Protein AF-A0A1L5KQQ1-F1 (afdb_monomer_lite)

Structure (mmCIF, N/CA/C/O backbone):
data_AF-A0A1L5KQQ1-F1
#
_entry.id   AF-A0A1L5KQQ1-F1
#
loop_
_atom_site.group_PDB
_atom_site.id
_atom_site.type_symbol
_atom_site.label_atom_id
_atom_site.label_alt_id
_atom_site.label_comp_id
_atom_site.label_asym_id
_atom_site.label_entity_id
_atom_site.label_seq_id
_atom_site.pdbx_PDB_ins_code
_atom_site.Cartn_x
_atom_site.Cartn_y
_atom_site.Cartn_z
_atom_site.occupancy
_atom_site.B_iso_or_equiv
_atom_site.auth_seq_id
_atom_site.auth_comp_id
_atom_site.auth_asym_id
_atom_site.auth_atom_id
_atom_site.pdbx_PDB_model_num
ATOM 1 N N . MET A 1 1 ? 16.100 -14.515 -16.594 1.00 79.62 1 MET A N 1
ATOM 2 C CA . MET A 1 1 ? 16.135 -13.025 -16.562 1.00 79.62 1 MET A CA 1
ATOM 3 C C . MET A 1 1 ? 15.901 -12.419 -17.946 1.00 79.62 1 MET A C 1
ATOM 5 O O . MET A 1 1 ? 16.508 -12.878 -18.909 1.00 79.62 1 MET A O 1
ATOM 9 N N . THR A 1 2 ? 15.084 -11.359 -18.049 1.00 85.06 2 THR A N 1
ATOM 10 C CA . THR A 1 2 ? 14.794 -10.660 -19.322 1.00 85.06 2 THR A CA 1
ATOM 11 C C . THR A 1 2 ? 15.386 -9.245 -19.369 1.00 85.06 2 THR A C 1
ATOM 13 O O . THR A 1 2 ? 15.639 -8.608 -18.339 1.00 85.06 2 THR A O 1
ATOM 16 N N . GLN A 1 3 ? 15.622 -8.735 -20.584 1.00 87.62 3 GLN A N 1
ATOM 17 C CA . GLN A 1 3 ? 16.051 -7.350 -20.790 1.00 87.62 3 GLN A CA 1
ATOM 18 C C . GLN A 1 3 ? 14.966 -6.380 -20.295 1.00 87.62 3 GLN A C 1
ATOM 20 O O . GLN A 1 3 ? 13.785 -6.576 -20.569 1.00 87.62 3 GLN A O 1
ATOM 25 N N . SER A 1 4 ? 15.367 -5.315 -19.591 1.00 89.12 4 SER A N 1
ATOM 26 C CA . SER A 1 4 ? 14.423 -4.297 -19.116 1.00 89.12 4 SER A CA 1
ATOM 27 C C . SER A 1 4 ? 13.761 -3.544 -20.269 1.00 89.12 4 SER A C 1
ATOM 29 O O . SER A 1 4 ? 14.440 -2.936 -21.100 1.00 89.12 4 SER A O 1
ATOM 31 N N . LEU A 1 5 ? 12.429 -3.529 -20.269 1.00 91.06 5 LEU A N 1
ATOM 32 C CA . LEU A 1 5 ? 11.595 -2.731 -21.163 1.00 91.06 5 LEU A CA 1
ATOM 33 C C . LEU A 1 5 ? 11.211 -1.375 -20.553 1.00 91.06 5 LEU A C 1
ATOM 35 O O . LEU A 1 5 ? 10.352 -0.691 -21.098 1.00 91.06 5 LEU A O 1
ATOM 39 N N . ALA A 1 6 ? 11.850 -0.942 -19.459 1.00 87.50 6 ALA A N 1
ATOM 40 C CA . ALA A 1 6 ? 11.476 0.287 -18.752 1.00 87.50 6 ALA A CA 1
ATOM 41 C C . ALA A 1 6 ? 11.477 1.546 -19.636 1.00 87.50 6 ALA A C 1
ATOM 43 O O . ALA A 1 6 ? 10.593 2.388 -19.516 1.00 87.50 6 ALA A O 1
ATOM 44 N N . LYS A 1 7 ? 12.394 1.631 -20.609 1.00 85.75 7 LYS A N 1
ATOM 45 C CA . LYS A 1 7 ? 12.431 2.716 -21.609 1.00 85.75 7 LYS A CA 1
ATOM 46 C C . LYS A 1 7 ? 11.157 2.827 -22.464 1.00 85.75 7 LYS A C 1
ATOM 48 O O . LYS A 1 7 ? 10.921 3.866 -23.074 1.00 85.75 7 LYS A O 1
ATOM 53 N N . ASN A 1 8 ? 10.364 1.758 -22.537 1.00 88.25 8 ASN A N 1
ATOM 54 C CA . ASN A 1 8 ? 9.110 1.706 -23.282 1.00 88.25 8 ASN A CA 1
ATOM 55 C C . ASN A 1 8 ? 7.897 2.069 -22.411 1.00 88.25 8 ASN A C 1
ATOM 57 O O . ASN A 1 8 ? 6.819 2.265 -22.965 1.00 88.25 8 ASN A O 1
ATOM 61 N N . ILE A 1 9 ? 8.056 2.172 -21.084 1.00 87.31 9 ILE A N 1
ATOM 62 C CA . ILE A 1 9 ? 6.968 2.512 -20.162 1.00 87.31 9 ILE A CA 1
ATOM 63 C C . ILE A 1 9 ? 6.589 3.982 -20.355 1.00 87.31 9 ILE A C 1
ATOM 65 O O . ILE A 1 9 ? 7.388 4.900 -20.132 1.00 87.31 9 ILE A O 1
ATOM 69 N N . LYS A 1 10 ? 5.338 4.209 -20.757 1.00 85.12 10 LYS A N 1
ATOM 70 C CA . LYS A 1 10 ? 4.758 5.545 -20.957 1.00 85.12 10 LYS A CA 1
ATOM 71 C C . LYS A 1 10 ? 3.605 5.797 -19.981 1.00 85.12 10 LYS A C 1
ATOM 73 O O . LYS A 1 10 ? 2.998 4.832 -19.529 1.00 85.12 10 LYS A O 1
ATOM 78 N N . PRO A 1 11 ? 3.279 7.061 -19.654 1.00 83.38 11 PRO A N 1
ATOM 79 C CA . PRO A 1 11 ? 2.064 7.368 -18.899 1.00 83.38 11 PRO A CA 1
ATOM 80 C C . PRO A 1 11 ? 0.819 6.789 -19.589 1.00 83.38 11 PRO A C 1
ATOM 82 O O . PRO A 1 11 ? 0.702 6.865 -20.812 1.00 83.38 11 PRO A O 1
ATOM 85 N N . ILE A 1 12 ? -0.115 6.244 -18.810 1.00 84.88 12 ILE A N 1
ATOM 86 C CA . ILE A 1 12 ? -1.358 5.635 -19.302 1.00 84.88 12 ILE A CA 1
ATOM 87 C C . ILE A 1 12 ? -2.517 6.584 -19.020 1.00 84.88 12 ILE A C 1
ATOM 89 O O . ILE A 1 12 ? -2.972 6.731 -17.890 1.00 84.88 12 ILE A O 1
ATOM 93 N N . HIS A 1 13 ? -2.977 7.276 -20.057 1.00 81.88 13 HIS A N 1
ATOM 94 C CA . HIS A 1 13 ? -4.033 8.283 -19.919 1.00 81.88 13 HIS A CA 1
ATOM 95 C C . HIS A 1 13 ? -5.446 7.685 -19.900 1.00 81.88 13 HIS A C 1
ATOM 97 O O . HIS A 1 13 ? -6.388 8.346 -19.467 1.00 81.88 13 HIS A O 1
ATOM 103 N N . GLU A 1 14 ? -5.597 6.441 -20.351 1.00 79.25 14 GLU A N 1
ATOM 104 C CA . GLU A 1 14 ? -6.865 5.719 -20.329 1.00 79.25 14 GLU A CA 1
ATOM 105 C C . GLU A 1 14 ? -7.265 5.347 -18.893 1.00 79.25 14 GLU A C 1
ATOM 107 O O . GLU A 1 14 ? -6.423 5.212 -18.003 1.00 79.25 14 GLU A O 1
ATOM 112 N N . HIS A 1 15 ? -8.572 5.211 -18.660 1.00 74.94 15 HIS A N 1
ATOM 113 C CA . HIS A 1 15 ? -9.153 4.738 -17.397 1.00 74.94 15 HIS A CA 1
ATOM 114 C C . HIS A 1 15 ? -8.751 5.514 -16.128 1.00 74.94 15 HIS A C 1
ATOM 116 O O . HIS A 1 15 ? -8.989 5.028 -15.030 1.00 74.94 15 HIS A O 1
ATOM 122 N N . GLY A 1 16 ? -8.167 6.713 -16.237 1.00 81.62 16 GLY A N 1
ATOM 123 C CA . GLY A 1 16 ? -7.701 7.479 -15.074 1.00 81.62 16 GLY A CA 1
ATOM 124 C C . GLY A 1 16 ? -6.518 6.837 -14.334 1.00 81.62 16 GLY A C 1
ATOM 125 O O . GLY A 1 16 ? -6.297 7.147 -13.168 1.00 81.62 16 GLY A O 1
ATOM 126 N N . ALA A 1 17 ? -5.755 5.958 -14.993 1.00 84.81 17 ALA A N 1
ATOM 127 C CA . ALA A 1 17 ? -4.702 5.151 -14.369 1.00 84.81 17 ALA A CA 1
ATOM 128 C C . ALA A 1 17 ? -3.442 5.934 -13.931 1.00 84.81 17 ALA A C 1
ATOM 130 O O . ALA A 1 17 ? -2.618 5.421 -13.180 1.00 84.81 17 ALA A O 1
ATOM 131 N N . ASN A 1 18 ? -3.292 7.192 -14.358 1.00 87.56 18 ASN A N 1
ATOM 132 C CA . ASN A 1 18 ? -2.175 8.071 -13.975 1.00 87.56 18 ASN A CA 1
ATOM 133 C C . ASN A 1 18 ? -2.426 8.879 -12.683 1.00 87.56 18 ASN A C 1
ATOM 135 O O . ASN A 1 18 ? -1.756 9.887 -12.454 1.00 87.56 18 ASN A O 1
ATOM 139 N N . VAL A 1 19 ? -3.406 8.495 -11.863 1.00 93.88 19 VAL A N 1
ATOM 140 C CA . VAL A 1 19 ? -3.745 9.200 -10.620 1.00 93.88 19 VAL A CA 1
ATOM 141 C C . VAL A 1 19 ? -3.551 8.265 -9.433 1.00 93.88 19 VAL A C 1
ATOM 143 O O . VAL A 1 19 ? -4.184 7.216 -9.355 1.00 93.88 19 VAL A O 1
ATOM 146 N N . LEU A 1 20 ? -2.696 8.677 -8.495 1.00 96.25 20 LEU A N 1
ATOM 147 C CA . LEU A 1 20 ? -2.641 8.112 -7.152 1.00 96.25 20 LEU A CA 1
ATOM 148 C C . LEU A 1 20 ? -3.573 8.925 -6.257 1.00 96.25 20 LEU A C 1
ATOM 150 O O . LEU A 1 20 ? -3.378 10.129 -6.087 1.00 96.25 20 LEU A O 1
ATOM 154 N N . TYR A 1 21 ? -4.573 8.268 -5.687 1.00 97.88 21 TYR A N 1
ATOM 155 C CA . TYR A 1 21 ? -5.383 8.827 -4.620 1.00 97.88 21 TYR A CA 1
ATOM 156 C C . TYR A 1 21 ? -4.834 8.362 -3.274 1.00 97.88 21 TYR A C 1
ATOM 158 O O . TYR A 1 21 ? -4.590 7.172 -3.081 1.00 97.88 21 TYR A O 1
ATOM 166 N N . GLN A 1 22 ? -4.684 9.293 -2.338 1.00 98.50 22 GLN A N 1
ATOM 167 C CA . GLN A 1 22 ? -4.327 8.991 -0.960 1.00 98.50 22 GLN A CA 1
ATOM 168 C C . GLN A 1 22 ? -5.354 9.618 -0.023 1.00 98.50 22 GLN A C 1
ATOM 170 O O . GLN A 1 22 ? -5.664 10.805 -0.137 1.00 98.50 22 GLN A O 1
ATOM 175 N N . HIS A 1 23 ? -5.840 8.826 0.925 1.00 98.50 23 HIS A N 1
ATOM 176 C CA . HIS A 1 23 ? -6.571 9.313 2.085 1.00 98.50 23 HIS A CA 1
ATOM 177 C C . HIS A 1 23 ? -5.612 9.462 3.266 1.00 98.50 23 HIS A C 1
ATOM 179 O O . HIS A 1 23 ? -4.824 8.556 3.534 1.00 98.50 23 HIS A O 1
ATOM 185 N N . GLY A 1 24 ? -5.687 10.590 3.972 1.00 97.56 24 GLY A N 1
ATOM 186 C CA . GLY A 1 24 ? -4.792 10.901 5.087 1.00 97.56 24 GLY A CA 1
ATOM 187 C C . GLY A 1 24 ? -3.344 11.179 4.662 1.00 97.56 24 GLY A C 1
ATOM 188 O O . GLY A 1 24 ? -3.000 11.233 3.479 1.00 97.56 24 GLY A O 1
ATOM 189 N N . THR A 1 25 ? -2.474 11.380 5.651 1.00 97.81 25 THR A N 1
ATOM 190 C CA . THR A 1 25 ? -1.026 11.516 5.446 1.00 97.81 25 THR A CA 1
ATOM 191 C C . THR A 1 25 ? -0.264 10.727 6.499 1.00 97.81 25 THR A C 1
ATOM 193 O O . THR A 1 25 ? -0.748 10.534 7.617 1.00 97.81 25 THR A O 1
ATOM 196 N N . LEU A 1 26 ? 0.958 10.308 6.168 1.00 95.56 26 LEU A N 1
ATOM 197 C CA . LEU A 1 26 ? 1.828 9.627 7.129 1.00 95.56 26 LEU A CA 1
ATOM 198 C C . LEU A 1 26 ? 2.077 10.495 8.378 1.00 95.56 26 LEU A C 1
ATOM 200 O O . LEU A 1 26 ? 2.076 9.992 9.496 1.00 95.56 26 LEU A O 1
ATOM 204 N N . ALA A 1 27 ? 2.236 11.807 8.199 1.00 96.75 27 ALA A N 1
ATOM 205 C CA . ALA A 1 27 ? 2.490 12.764 9.270 1.00 96.75 27 ALA A CA 1
ATOM 206 C C . ALA A 1 27 ? 1.334 12.876 10.274 1.00 96.75 27 ALA A C 1
ATOM 208 O O . ALA A 1 27 ? 1.587 13.241 11.418 1.00 96.75 27 ALA A O 1
ATOM 209 N N . LEU A 1 28 ? 0.094 12.553 9.882 1.00 96.75 28 LEU A N 1
ATOM 210 C CA . LEU A 1 28 ? -1.041 12.478 10.809 1.00 96.75 28 LEU A CA 1
ATOM 211 C C . LEU A 1 28 ? -1.026 11.172 11.616 1.00 96.75 28 LEU A C 1
ATOM 213 O O . LEU A 1 28 ? -1.345 11.187 12.803 1.00 96.75 28 LEU A O 1
ATOM 217 N N . LEU A 1 29 ? -0.584 10.058 11.022 1.00 95.62 29 LEU A N 1
ATOM 218 C CA . LEU A 1 29 ? -0.464 8.788 11.747 1.00 95.62 29 LEU A CA 1
ATOM 219 C C . LEU A 1 29 ? 0.609 8.836 12.840 1.00 95.62 29 LEU A C 1
ATOM 221 O O . LEU A 1 29 ? 0.419 8.256 13.906 1.00 95.62 29 LEU A O 1
ATOM 225 N N . VAL A 1 30 ? 1.730 9.524 12.588 1.00 94.06 30 VAL A N 1
ATOM 226 C CA . VAL A 1 30 ? 2.869 9.610 13.522 1.00 94.06 30 VAL A CA 1
ATOM 227 C C . VAL A 1 30 ? 2.445 10.006 14.948 1.00 94.06 30 VAL A C 1
ATOM 229 O O . VAL A 1 30 ? 2.772 9.258 15.871 1.00 94.06 30 VAL A O 1
ATOM 232 N N . PRO A 1 31 ? 1.703 11.110 15.168 1.00 95.56 31 PRO A N 1
ATOM 233 C CA . PRO A 1 31 ? 1.232 11.509 16.495 1.00 95.56 31 PRO A CA 1
ATOM 234 C C . PRO A 1 31 ? 0.011 10.724 17.009 1.00 95.56 31 PRO A C 1
ATOM 236 O O . PRO A 1 31 ? -0.488 11.059 18.078 1.00 95.56 31 PRO A O 1
ATOM 239 N N . GLY A 1 32 ? -0.480 9.706 16.293 1.00 95.62 32 GLY A N 1
ATOM 240 C CA . GLY A 1 32 ? -1.575 8.851 16.762 1.00 95.62 32 GLY A CA 1
ATOM 241 C C . GLY A 1 32 ? -2.976 9.240 16.276 1.00 95.62 32 GLY A C 1
ATOM 242 O O . GLY A 1 32 ? -3.959 8.844 16.901 1.00 95.62 32 GLY A O 1
ATOM 243 N N . LEU A 1 33 ? -3.125 9.972 15.159 1.00 97.50 33 LEU A N 1
ATOM 244 C CA . LEU A 1 33 ? -4.447 10.154 14.533 1.00 97.50 33 LEU A CA 1
ATOM 245 C C . LEU A 1 33 ? -4.820 8.879 13.762 1.00 97.50 33 LEU A C 1
ATOM 247 O O . LEU A 1 33 ? -4.731 8.822 12.538 1.00 97.50 33 LEU A O 1
ATOM 251 N N . LEU A 1 34 ? -5.186 7.836 14.510 1.00 97.38 34 LEU A N 1
ATOM 252 C CA . LEU A 1 34 ? -5.456 6.493 13.988 1.00 97.38 34 LEU A CA 1
ATOM 253 C C . LEU A 1 34 ? -6.952 6.219 13.771 1.00 97.38 34 LEU A C 1
ATOM 255 O O . LEU A 1 34 ? -7.309 5.119 13.354 1.00 97.38 34 LEU A O 1
ATOM 259 N N . GLU A 1 35 ? -7.826 7.184 14.063 1.00 98.12 35 GLU A N 1
ATOM 260 C CA . GLU A 1 35 ? -9.272 7.053 13.863 1.00 98.12 35 GLU A CA 1
ATOM 261 C C . GLU A 1 35 ? -9.624 6.940 12.375 1.00 98.12 35 GLU A C 1
ATOM 263 O O . GLU A 1 35 ? -9.076 7.653 11.527 1.00 98.12 35 GLU A O 1
ATOM 268 N N . GLY A 1 36 ? -10.549 6.039 12.048 1.00 98.19 36 GLY A N 1
ATOM 269 C CA . GLY A 1 36 ? -11.013 5.846 10.691 1.00 98.19 36 GLY A CA 1
ATOM 270 C C . GLY A 1 36 ? -11.814 7.051 10.209 1.00 98.19 36 GLY A C 1
ATOM 271 O O . GLY A 1 36 ? -12.833 7.408 10.788 1.00 98.19 36 GLY A O 1
ATOM 272 N N . THR A 1 37 ? -11.360 7.683 9.129 1.00 98.44 37 THR A N 1
ATOM 273 C CA . THR A 1 37 ? -11.969 8.919 8.590 1.00 98.44 37 THR A CA 1
ATOM 274 C C . THR A 1 37 ? -12.467 8.764 7.153 1.00 98.44 37 THR A C 1
ATOM 276 O O . THR A 1 37 ? -13.009 9.701 6.572 1.00 98.44 37 THR A O 1
ATOM 279 N N . THR A 1 38 ? -12.308 7.570 6.585 1.00 98.56 38 THR A N 1
ATOM 280 C CA . THR A 1 38 ? -12.947 7.119 5.347 1.00 98.56 38 THR A CA 1
ATOM 281 C C . THR A 1 38 ? -13.275 5.632 5.457 1.00 98.56 38 THR A C 1
ATOM 283 O O . THR A 1 38 ? -12.804 4.964 6.381 1.00 98.56 38 THR A O 1
ATOM 286 N N . THR A 1 39 ? -14.041 5.104 4.505 1.00 98.81 39 THR A N 1
ATOM 287 C CA . THR A 1 39 ? -14.341 3.671 4.393 1.00 98.81 39 THR A CA 1
ATOM 288 C C . THR A 1 39 ? -13.676 3.049 3.166 1.00 98.81 39 THR A C 1
ATOM 290 O O . THR A 1 39 ? -13.286 3.746 2.224 1.00 98.81 39 THR A O 1
ATOM 293 N N . ILE A 1 40 ? -13.566 1.720 3.147 1.00 98.56 40 ILE A N 1
ATOM 294 C CA . ILE A 1 40 ? -13.121 0.969 1.963 1.00 98.56 40 ILE A CA 1
ATOM 295 C C . ILE A 1 40 ? -14.026 1.239 0.764 1.00 98.56 40 ILE A C 1
ATOM 297 O O . ILE A 1 40 ? -13.520 1.465 -0.332 1.00 98.56 40 ILE A O 1
ATOM 301 N N . GLY A 1 41 ? -15.344 1.284 0.967 1.00 98.62 41 GLY A N 1
ATOM 302 C CA . GLY A 1 41 ? -16.298 1.585 -0.098 1.00 98.62 41 GLY A CA 1
ATOM 303 C C . GLY A 1 41 ? -16.057 2.951 -0.748 1.00 98.62 41 GLY A C 1
ATOM 304 O O . GLY A 1 41 ? -16.140 3.070 -1.971 1.00 98.62 41 GLY A O 1
ATOM 305 N N . GLU A 1 42 ? -15.699 3.976 0.034 1.00 98.69 42 GLU A N 1
ATOM 306 C CA . GLU A 1 42 ? -15.313 5.282 -0.513 1.00 98.69 42 GLU A CA 1
ATOM 307 C C . GLU A 1 42 ? -13.960 5.224 -1.231 1.00 98.69 42 GLU A C 1
ATOM 309 O O . GLU A 1 42 ? -13.839 5.712 -2.356 1.00 98.69 42 GLU A O 1
ATOM 314 N N . LEU A 1 43 ? -12.956 4.565 -0.645 1.00 98.50 43 LEU A N 1
ATOM 315 C CA . LEU A 1 43 ? -11.631 4.420 -1.255 1.00 98.50 43 LEU A CA 1
ATOM 316 C C . LEU A 1 43 ? -11.689 3.719 -2.625 1.00 98.50 43 LEU A C 1
ATOM 318 O O . LEU A 1 43 ? -11.003 4.135 -3.562 1.00 98.50 43 LEU A O 1
ATOM 322 N N . LEU A 1 44 ? -12.534 2.693 -2.772 1.00 98.31 44 LEU A N 1
ATOM 323 C CA . LEU A 1 44 ? -12.689 1.931 -4.017 1.00 98.31 44 LEU A CA 1
ATOM 324 C C . LEU A 1 44 ? -13.298 2.751 -5.170 1.00 98.31 44 LEU A C 1
ATOM 326 O O . LEU A 1 44 ? -13.145 2.398 -6.342 1.00 98.31 44 LEU A O 1
ATOM 330 N N . LYS A 1 45 ? -13.919 3.906 -4.893 1.00 97.69 45 LYS A N 1
ATOM 331 C CA . LYS A 1 45 ? -14.335 4.849 -5.950 1.00 97.69 45 LYS A CA 1
ATOM 332 C C . LYS A 1 45 ? -13.138 5.505 -6.642 1.00 97.69 45 LYS A C 1
ATOM 334 O O . LYS A 1 45 ? -13.261 5.950 -7.788 1.00 97.69 45 LYS A O 1
ATOM 339 N N . HIS A 1 46 ? -11.983 5.545 -5.981 1.00 97.44 46 HIS A N 1
ATOM 340 C CA . HIS A 1 46 ? -10.765 6.174 -6.486 1.00 97.44 46 HIS A CA 1
ATOM 341 C C . HIS A 1 46 ? -9.810 5.200 -7.187 1.00 97.44 46 HIS A C 1
ATOM 343 O O . HIS A 1 46 ? -8.965 5.638 -7.966 1.00 97.44 46 HIS A O 1
ATOM 349 N N . GLY A 1 47 ? -9.971 3.893 -6.984 1.00 97.00 47 GLY A N 1
ATOM 350 C CA . GLY A 1 47 ? -9.100 2.889 -7.580 1.00 97.00 47 GLY A CA 1
ATOM 351 C C . GLY A 1 47 ? -9.447 1.470 -7.152 1.00 97.00 47 GLY A C 1
ATOM 352 O O . GLY A 1 47 ? -10.197 1.263 -6.204 1.00 97.00 47 GLY A O 1
ATOM 353 N N . ASP A 1 48 ? -8.899 0.501 -7.870 1.00 97.50 48 ASP A N 1
ATOM 354 C CA . ASP A 1 48 ? -9.121 -0.936 -7.677 1.00 97.50 48 ASP A CA 1
ATOM 355 C C . ASP A 1 48 ? -7.881 -1.657 -7.126 1.00 97.50 48 ASP A C 1
ATOM 357 O O . ASP A 1 48 ? -7.913 -2.871 -6.930 1.00 97.50 48 ASP A O 1
ATOM 361 N N . THR A 1 49 ? -6.792 -0.920 -6.890 1.00 98.31 49 THR A N 1
ATOM 362 C CA . THR A 1 49 ? -5.499 -1.457 -6.469 1.00 98.31 49 THR A CA 1
ATOM 363 C C . THR A 1 49 ? -4.840 -0.512 -5.475 1.00 98.31 49 THR A C 1
ATOM 365 O O . THR A 1 49 ? -4.730 0.688 -5.727 1.00 98.31 49 THR A O 1
ATOM 368 N N . GLY A 1 50 ? -4.382 -1.027 -4.335 1.00 98.31 50 GLY A N 1
ATOM 369 C CA . GLY A 1 50 ? -4.016 -0.164 -3.215 1.00 98.31 50 GLY A CA 1
ATOM 370 C C . GLY A 1 50 ? -3.410 -0.852 -2.004 1.00 98.31 50 GLY A C 1
ATOM 371 O O . GLY A 1 50 ? -3.448 -2.072 -1.888 1.00 98.31 50 GLY A O 1
ATOM 372 N N . ILE A 1 51 ? -2.864 -0.038 -1.101 1.00 98.69 51 ILE A N 1
ATOM 373 C CA . ILE A 1 51 ? -2.340 -0.463 0.205 1.00 98.69 51 ILE A CA 1
ATOM 374 C C . ILE A 1 51 ? -2.754 0.546 1.278 1.00 98.69 51 ILE A C 1
ATOM 376 O O . ILE A 1 51 ? -3.019 1.708 0.968 1.00 98.69 51 ILE A O 1
ATOM 380 N N . GLY A 1 52 ? -2.780 0.142 2.542 1.00 98.06 52 GLY A N 1
ATOM 381 C CA . GLY A 1 52 ? -3.140 1.031 3.648 1.00 98.06 52 GLY A CA 1
ATOM 382 C C . GLY A 1 52 ? -3.231 0.293 4.974 1.00 98.06 52 GLY A C 1
ATOM 383 O O . GLY A 1 52 ? -2.671 -0.785 5.126 1.00 98.06 52 GLY A O 1
ATOM 384 N N . THR A 1 53 ? -3.979 0.838 5.923 1.00 97.94 53 THR A N 1
ATOM 385 C CA . THR A 1 53 ? -4.206 0.198 7.225 1.00 97.94 53 THR A CA 1
ATOM 386 C C . THR A 1 53 ? -5.612 0.496 7.730 1.00 97.94 53 THR A C 1
ATOM 388 O O . THR A 1 53 ? -6.240 1.465 7.298 1.00 97.94 53 THR A O 1
ATOM 391 N N . GLY A 1 54 ? -6.122 -0.347 8.626 1.00 97.81 54 GLY A N 1
ATOM 392 C CA . GLY A 1 54 ? -7.396 -0.112 9.295 1.00 97.81 54 GLY A CA 1
ATOM 393 C C . GLY A 1 54 ? -7.318 0.936 10.396 1.00 97.81 54 GLY A C 1
ATOM 394 O O . GLY A 1 54 ? -6.244 1.304 10.876 1.00 97.81 54 GLY A O 1
ATOM 395 N N . GLU A 1 55 ? -8.482 1.388 10.846 1.00 98.12 55 GLU A N 1
ATOM 396 C CA . GLU A 1 55 ? -8.620 2.177 12.070 1.00 98.12 55 GLU A CA 1
ATOM 397 C C . GLU A 1 55 ? -7.873 1.550 13.255 1.00 98.12 55 GLU A C 1
ATOM 399 O O . GLU A 1 55 ? -7.943 0.344 13.502 1.00 98.12 55 GLU A O 1
ATOM 404 N N . GLY A 1 56 ? -7.152 2.387 14.001 1.00 97.12 56 GLY A N 1
ATOM 405 C CA . GLY A 1 56 ? -6.296 1.953 15.097 1.00 97.12 56 GLY A CA 1
ATOM 406 C C . GLY A 1 56 ? -5.058 1.187 14.632 1.00 97.12 56 GLY A C 1
ATOM 407 O O . GLY A 1 56 ? -4.481 0.467 15.439 1.00 97.12 56 GLY A O 1
ATOM 408 N N . LEU A 1 57 ? -4.652 1.302 13.363 1.00 96.12 57 LEU A N 1
ATOM 409 C CA . LEU A 1 57 ? -3.624 0.455 12.743 1.00 96.12 57 LEU A CA 1
ATOM 410 C C . LEU A 1 57 ? -4.003 -1.037 12.781 1.00 96.12 57 LEU A C 1
ATOM 412 O O . LEU A 1 57 ? -3.186 -1.896 13.111 1.00 96.12 57 LEU A O 1
ATOM 416 N N . ASP A 1 58 ? -5.275 -1.350 12.516 1.00 96.50 58 ASP A N 1
ATOM 417 C CA . ASP A 1 58 ? -5.769 -2.729 12.471 1.00 96.50 58 ASP A CA 1
ATOM 418 C C . ASP A 1 58 ? -5.245 -3.466 11.233 1.00 96.50 58 ASP A C 1
ATOM 420 O O . ASP A 1 58 ? -5.924 -3.571 10.210 1.00 96.50 58 ASP A O 1
ATOM 424 N N . GLY A 1 59 ? -4.026 -3.990 11.345 1.00 96.31 59 GLY A N 1
ATOM 425 C CA . GLY A 1 59 ? -3.372 -4.772 10.309 1.00 96.31 59 GLY A CA 1
ATOM 426 C C . GLY A 1 59 ? -3.011 -3.982 9.053 1.00 96.31 59 GLY A C 1
ATOM 427 O O . GLY A 1 59 ? -3.138 -2.759 8.974 1.00 96.31 59 GLY A O 1
ATOM 428 N N . GLU A 1 60 ? -2.567 -4.731 8.051 1.00 97.75 60 GLU A N 1
ATOM 429 C CA . GLU A 1 60 ? -2.160 -4.205 6.752 1.00 97.75 60 GLU A CA 1
ATOM 430 C C . GLU A 1 60 ? -3.252 -4.461 5.719 1.00 97.75 60 GLU A C 1
ATOM 432 O O . GLU A 1 60 ? -3.753 -5.580 5.590 1.00 97.75 60 GLU A O 1
ATOM 437 N N . LEU A 1 61 ? -3.610 -3.431 4.963 1.00 98.31 61 LEU A N 1
ATOM 438 C CA . LEU A 1 61 ? -4.593 -3.509 3.893 1.00 98.31 61 LEU A CA 1
ATOM 439 C C . LEU A 1 61 ? -3.900 -3.717 2.546 1.00 98.31 61 LEU A C 1
ATOM 441 O O . LEU A 1 61 ? -2.950 -3.004 2.228 1.00 98.31 61 LEU A O 1
ATOM 445 N N . ILE A 1 62 ? -4.425 -4.625 1.727 1.00 98.56 62 ILE A N 1
ATOM 446 C CA . ILE A 1 62 ? -4.066 -4.792 0.316 1.00 98.56 62 ILE A CA 1
ATOM 447 C C . ILE A 1 62 ? -5.351 -4.828 -0.513 1.00 98.56 62 ILE A C 1
ATOM 449 O O . ILE A 1 62 ? -6.282 -5.561 -0.190 1.00 98.56 62 ILE A O 1
ATOM 453 N N . ILE A 1 63 ? -5.402 -4.062 -1.599 1.00 98.62 63 ILE A N 1
ATOM 454 C CA . ILE A 1 63 ? -6.508 -4.057 -2.558 1.00 98.62 63 ILE A CA 1
ATOM 455 C C . ILE A 1 63 ? -5.984 -4.597 -3.886 1.00 98.62 63 ILE A C 1
ATOM 457 O O . ILE A 1 63 ? -5.001 -4.075 -4.417 1.00 98.62 63 ILE A O 1
ATOM 461 N N . LEU A 1 64 ? -6.636 -5.635 -4.409 1.00 97.56 64 LEU A N 1
ATOM 462 C CA . LEU A 1 64 ? -6.328 -6.256 -5.697 1.00 97.56 64 LEU A CA 1
ATOM 463 C C . LEU A 1 64 ? -7.623 -6.485 -6.470 1.00 97.56 64 LEU A C 1
ATOM 465 O O . LEU A 1 64 ? -8.552 -7.096 -5.941 1.00 97.56 64 LEU A O 1
ATOM 469 N N . ASP A 1 65 ? -7.665 -6.020 -7.717 1.00 96.25 65 ASP A N 1
ATOM 470 C CA . ASP A 1 65 ? -8.795 -6.202 -8.635 1.00 96.25 65 ASP A CA 1
ATOM 471 C C . ASP A 1 65 ? -10.145 -5.785 -8.008 1.00 96.25 65 ASP A C 1
ATOM 473 O O . ASP A 1 65 ? -11.171 -6.449 -8.158 1.00 96.25 65 ASP A O 1
ATOM 477 N N . GLY A 1 66 ? -10.129 -4.686 -7.245 1.00 97.44 66 GLY A N 1
ATOM 478 C CA . GLY A 1 66 ? -11.296 -4.132 -6.554 1.00 97.44 66 GLY A CA 1
ATOM 479 C C . GLY A 1 66 ? -11.703 -4.875 -5.278 1.00 97.44 66 GLY A C 1
ATOM 480 O O . GLY A 1 66 ? -12.702 -4.512 -4.660 1.00 97.44 66 GLY A O 1
ATOM 481 N N . VAL A 1 67 ? -10.948 -5.894 -4.858 1.00 98.38 67 VAL A N 1
ATOM 482 C CA . VAL A 1 67 ? -11.190 -6.640 -3.618 1.00 98.38 67 VAL A CA 1
ATOM 483 C C . VAL A 1 67 ? -10.178 -6.225 -2.557 1.00 98.38 67 VAL A C 1
ATOM 485 O O . VAL A 1 67 ? -8.970 -6.334 -2.758 1.00 98.38 67 VAL A O 1
ATOM 488 N N . ALA A 1 68 ? -10.683 -5.771 -1.412 1.00 98.50 68 ALA A N 1
ATOM 489 C CA . ALA A 1 68 ? -9.879 -5.365 -0.270 1.00 98.50 68 ALA A CA 1
ATOM 490 C C . ALA A 1 68 ? -9.685 -6.519 0.726 1.00 98.50 68 ALA A C 1
ATOM 492 O O . ALA A 1 68 ? -10.649 -7.166 1.148 1.00 98.50 68 ALA A O 1
ATOM 493 N N . TYR A 1 69 ? -8.438 -6.733 1.133 1.00 98.44 69 TYR A N 1
ATOM 494 C CA . TYR A 1 69 ? -8.013 -7.723 2.113 1.00 98.44 69 TYR A CA 1
ATOM 495 C C . TYR A 1 69 ? -7.259 -7.047 3.251 1.00 98.44 69 TYR A C 1
ATOM 497 O O . TYR A 1 69 ? -6.473 -6.133 3.016 1.00 98.44 69 TYR A O 1
ATOM 505 N N . LYS A 1 70 ? -7.444 -7.541 4.472 1.00 98.12 70 LYS A N 1
ATOM 506 C CA . LYS A 1 70 ? -6.684 -7.153 5.658 1.00 98.12 70 LYS A CA 1
ATOM 507 C C . LYS A 1 70 ? -5.885 -8.343 6.161 1.00 98.12 70 LYS A C 1
ATOM 509 O O . LYS A 1 70 ? -6.429 -9.436 6.302 1.00 98.12 70 LYS A O 1
ATOM 514 N N . VAL A 1 71 ? -4.615 -8.121 6.471 1.00 97.69 71 VAL A N 1
ATOM 515 C CA . VAL A 1 71 ? -3.754 -9.083 7.162 1.00 97.69 71 VAL A CA 1
ATOM 516 C C . VAL A 1 71 ? -3.511 -8.562 8.573 1.00 97.69 71 VAL A C 1
ATOM 518 O O . VAL A 1 71 ? -2.853 -7.544 8.762 1.00 97.69 71 VAL A O 1
ATOM 521 N N . GLY A 1 72 ? -4.086 -9.236 9.569 1.00 95.44 72 GLY A N 1
ATOM 522 C CA . GLY A 1 72 ? -3.895 -8.913 10.989 1.00 95.44 72 GLY A CA 1
ATOM 523 C C . GLY A 1 72 ? -2.841 -9.793 11.668 1.00 95.44 72 GLY A C 1
ATOM 524 O O . GLY A 1 72 ? -2.040 -10.461 11.014 1.00 95.44 72 GLY A O 1
ATOM 525 N N . GLN A 1 73 ? -2.887 -9.874 13.004 1.00 94.25 73 GLN A N 1
ATOM 526 C CA . GLN A 1 73 ? -1.913 -10.643 13.798 1.00 94.25 73 GLN A CA 1
ATOM 527 C C . GLN A 1 73 ? -1.860 -12.147 13.469 1.00 94.25 73 GLN A C 1
ATOM 529 O O . GLN A 1 73 ? -0.870 -12.808 13.771 1.00 94.25 73 GLN A O 1
ATOM 534 N N . SER A 1 74 ? -2.931 -12.706 12.896 1.00 93.94 74 SER A N 1
ATOM 535 C CA . SER A 1 74 ? -2.993 -14.117 12.499 1.00 93.94 74 SER A CA 1
ATOM 536 C C . SER A 1 74 ? -2.139 -14.415 11.262 1.00 93.94 74 SER A C 1
ATOM 538 O O . SER A 1 74 ? -1.804 -15.573 11.016 1.00 93.94 74 SER A O 1
ATOM 540 N N . GLY A 1 75 ? -1.806 -13.390 10.470 1.00 93.44 75 GLY A N 1
ATOM 541 C CA . GLY A 1 75 ? -1.151 -13.540 9.171 1.00 93.44 75 GLY A CA 1
ATOM 542 C C . GLY A 1 75 ? -2.065 -14.101 8.077 1.00 93.44 75 GLY A C 1
ATOM 543 O O . GLY A 1 75 ? -1.581 -14.428 6.995 1.00 93.44 75 GLY A O 1
ATOM 544 N N . VAL A 1 76 ? -3.367 -14.239 8.347 1.00 94.38 76 VAL A N 1
ATOM 545 C CA . VAL A 1 76 ? -4.371 -14.650 7.359 1.00 94.38 76 VAL A CA 1
ATOM 546 C C . VAL A 1 76 ? -4.920 -13.403 6.674 1.00 94.38 76 VAL A C 1
ATOM 548 O O . VAL A 1 76 ? -5.238 -12.421 7.341 1.00 94.38 76 VAL A O 1
ATOM 551 N N . ALA A 1 77 ? -5.021 -13.449 5.346 1.00 96.00 77 ALA A N 1
ATOM 552 C CA . ALA A 1 77 ? -5.679 -12.411 4.566 1.00 96.00 77 ALA A CA 1
ATOM 553 C C . ALA A 1 77 ? -7.196 -12.625 4.597 1.00 96.00 77 ALA A C 1
ATOM 555 O O . ALA A 1 77 ? -7.698 -13.650 4.134 1.00 96.00 77 ALA A O 1
ATOM 556 N N . GLU A 1 78 ? -7.923 -11.648 5.123 1.00 97.69 78 GLU A N 1
ATOM 557 C CA . GLU A 1 78 ? -9.377 -11.681 5.254 1.00 97.69 78 GL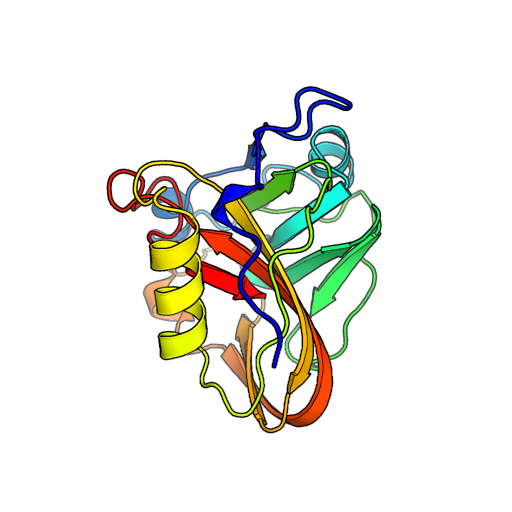U A CA 1
ATOM 558 C C . GLU A 1 78 ? -9.986 -10.565 4.412 1.00 97.69 78 GLU A C 1
ATOM 560 O O . GLU A 1 78 ? -9.515 -9.429 4.449 1.00 97.69 78 GLU A O 1
ATOM 565 N N . ARG A 1 79 ? -11.038 -10.868 3.645 1.00 98.31 79 ARG A N 1
ATOM 566 C CA . ARG A 1 79 ? -11.770 -9.829 2.916 1.00 98.31 79 ARG A CA 1
ATOM 567 C C . ARG A 1 79 ? -12.447 -8.893 3.916 1.00 98.31 79 ARG A C 1
ATOM 569 O O . ARG A 1 79 ? -13.121 -9.367 4.829 1.00 98.31 79 ARG A O 1
ATOM 576 N N . VAL A 1 80 ? -12.319 -7.588 3.703 1.00 98.19 80 VAL A N 1
ATOM 577 C CA . VAL A 1 80 ? -12.996 -6.581 4.530 1.00 98.19 80 VAL A CA 1
ATOM 578 C C . VAL A 1 80 ? -14.309 -6.112 3.890 1.00 98.19 80 VAL A C 1
ATOM 580 O O . VAL A 1 80 ? -14.420 -6.113 2.659 1.00 98.19 80 VAL A O 1
ATOM 583 N N . PRO A 1 81 ? -15.320 -5.752 4.700 1.00 98.19 81 PRO A N 1
ATOM 584 C CA . PRO A 1 81 ? -16.557 -5.151 4.211 1.00 98.19 81 PRO A CA 1
ATOM 585 C C . PRO A 1 81 ? -16.353 -3.687 3.787 1.00 98.19 81 PRO A C 1
ATOM 587 O O . PRO A 1 81 ? -15.371 -3.045 4.161 1.00 98.19 81 PRO A O 1
ATOM 590 N N . ASP A 1 82 ? -17.305 -3.147 3.025 1.00 98.00 82 ASP A N 1
ATOM 591 C CA . ASP A 1 82 ? -17.236 -1.782 2.480 1.00 98.00 82 ASP A CA 1
ATOM 592 C C . ASP A 1 82 ? -17.239 -0.691 3.563 1.00 98.00 82 ASP A C 1
ATOM 594 O O . ASP A 1 82 ? -16.756 0.413 3.317 1.00 98.00 82 ASP A O 1
ATOM 598 N N . ASP A 1 83 ? -17.768 -0.983 4.753 1.00 98.50 83 ASP A N 1
ATOM 599 C CA . ASP A 1 83 ? -17.811 -0.083 5.908 1.00 98.50 83 ASP A CA 1
ATOM 600 C C . ASP A 1 83 ? -16.551 -0.148 6.787 1.00 98.50 83 ASP A C 1
ATOM 602 O O . ASP A 1 83 ? -16.451 0.599 7.758 1.00 98.50 83 ASP A O 1
ATOM 606 N N . PHE A 1 84 ? -15.560 -0.979 6.438 1.00 98.62 84 PHE A N 1
ATOM 607 C CA . PHE A 1 84 ? -14.268 -1.001 7.123 1.00 98.62 84 PHE A CA 1
ATOM 608 C C . PHE A 1 84 ? -13.597 0.374 7.039 1.00 98.62 84 PHE A C 1
ATOM 610 O O . PHE A 1 84 ? -13.386 0.909 5.945 1.00 98.62 84 PHE A O 1
ATOM 617 N N . THR A 1 85 ? -13.269 0.947 8.196 1.00 98.69 85 THR A N 1
ATOM 618 C CA . THR A 1 85 ? -12.764 2.315 8.308 1.00 98.69 85 THR A CA 1
ATOM 619 C C . THR A 1 85 ? -11.239 2.368 8.322 1.00 98.69 85 THR A C 1
ATOM 621 O O . THR A 1 85 ? -10.560 1.459 8.807 1.00 98.69 85 THR A O 1
ATOM 624 N N . MET A 1 86 ? -10.681 3.446 7.769 1.00 98.50 86 MET A N 1
ATOM 625 C CA . MET A 1 86 ? -9.234 3.625 7.616 1.00 98.50 86 MET A CA 1
ATOM 626 C C . MET A 1 86 ? -8.801 5.065 7.921 1.00 98.50 86 MET A C 1
ATOM 628 O O . MET A 1 86 ? -9.487 6.008 7.509 1.00 98.50 86 MET A O 1
ATOM 632 N N . PRO A 1 87 ? -7.648 5.264 8.585 1.00 98.06 87 PRO A N 1
ATOM 633 C CA . PRO A 1 87 ? -7.049 6.583 8.776 1.00 98.06 87 PRO A CA 1
ATOM 634 C C . PRO A 1 87 ? -6.135 6.976 7.606 1.00 98.06 87 PRO A C 1
ATOM 636 O O . PRO A 1 87 ? -5.901 8.159 7.365 1.00 98.06 87 PRO A O 1
ATOM 639 N N . PHE A 1 88 ? -5.607 5.985 6.878 1.00 98.31 88 PHE A N 1
ATOM 640 C CA . PHE A 1 88 ? -4.631 6.174 5.812 1.00 98.31 88 PHE A CA 1
ATOM 641 C C . PHE A 1 88 ? -4.678 5.032 4.796 1.00 98.31 88 PHE A C 1
ATOM 643 O O . PHE A 1 88 ? -4.592 3.859 5.169 1.00 98.31 88 PHE A O 1
ATOM 650 N N . ALA A 1 89 ? -4.764 5.376 3.512 1.00 98.38 89 ALA A N 1
ATOM 651 C CA . ALA A 1 89 ? -4.684 4.408 2.424 1.00 98.38 89 ALA A CA 1
ATOM 652 C C . ALA A 1 89 ? -4.339 5.074 1.089 1.00 98.38 89 ALA A C 1
ATOM 654 O O . ALA A 1 89 ? -4.671 6.233 0.854 1.00 98.38 89 ALA A O 1
ATOM 655 N N . ASN A 1 90 ? -3.716 4.305 0.202 1.00 98.31 90 ASN A N 1
ATOM 656 C CA . ASN A 1 90 ? -3.369 4.662 -1.167 1.00 98.31 90 ASN A CA 1
ATOM 657 C C . ASN A 1 90 ? -4.128 3.767 -2.145 1.00 98.31 90 ASN A C 1
ATOM 659 O O . ASN A 1 90 ? -4.120 2.546 -1.989 1.00 98.31 90 ASN A O 1
ATOM 663 N N . SER A 1 91 ? -4.724 4.350 -3.181 1.00 98.06 91 SER A N 1
ATOM 664 C CA . SER A 1 91 ? -5.432 3.619 -4.232 1.00 98.06 91 SER A CA 1
ATOM 665 C C . SER A 1 91 ? -5.194 4.244 -5.604 1.00 98.06 91 SER A C 1
ATOM 667 O O . SER A 1 91 ? -5.099 5.464 -5.745 1.00 98.06 91 SER A O 1
ATOM 669 N N . HIS A 1 92 ? -5.105 3.402 -6.625 1.00 97.50 92 HIS A N 1
ATOM 670 C CA . HIS A 1 92 ? -5.090 3.806 -8.024 1.00 97.50 92 HIS A CA 1
ATOM 671 C C . HIS A 1 92 ? -5.876 2.800 -8.867 1.00 97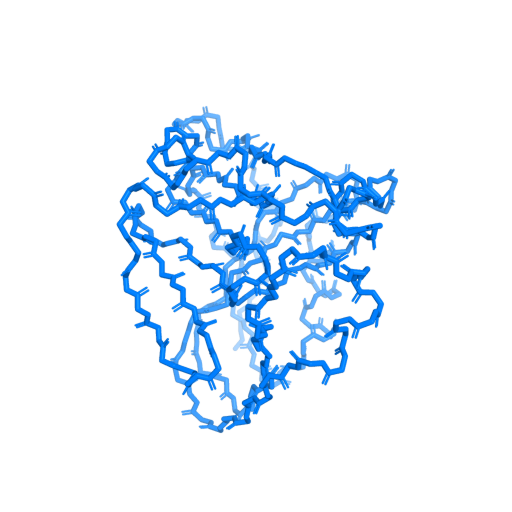.50 92 HIS A C 1
ATOM 673 O O . HIS A 1 92 ? -6.227 1.710 -8.411 1.00 97.50 92 HIS A O 1
ATOM 679 N N . ARG A 1 93 ? -6.171 3.177 -10.111 1.00 96.88 93 ARG A N 1
ATOM 680 C CA . ARG A 1 93 ? -6.741 2.268 -11.111 1.00 96.88 93 ARG A CA 1
ATOM 681 C C . ARG A 1 93 ? -5.601 1.540 -11.806 1.00 96.88 93 ARG A C 1
ATOM 683 O O . ARG A 1 93 ? -4.777 2.191 -12.449 1.00 96.88 93 ARG A O 1
ATOM 690 N N . ALA A 1 94 ? -5.531 0.223 -11.650 1.00 94.75 94 ALA A N 1
ATOM 691 C CA . ALA A 1 94 ? -4.426 -0.560 -12.175 1.00 94.75 94 ALA A CA 1
ATOM 692 C C . ALA A 1 94 ? -4.360 -0.503 -13.703 1.00 94.75 94 ALA A C 1
ATOM 694 O O . ALA A 1 94 ? -5.289 -0.871 -14.418 1.00 94.75 9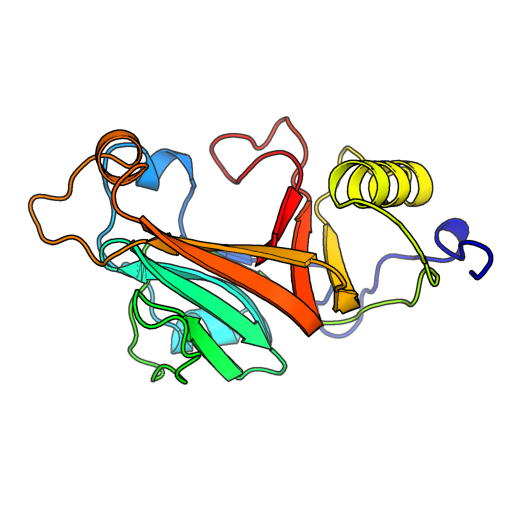4 ALA A O 1
ATOM 695 N N . ALA A 1 95 ? -3.190 -0.120 -14.203 1.00 94.31 95 ALA A N 1
ATOM 696 C CA . ALA A 1 95 ? -2.804 -0.306 -15.591 1.00 94.31 95 ALA A CA 1
ATOM 697 C C . ALA A 1 95 ? -1.289 -0.535 -15.629 1.00 94.31 95 ALA A C 1
ATOM 699 O O . ALA A 1 95 ? -0.487 0.380 -15.790 1.00 94.31 95 ALA A O 1
ATOM 700 N N . PHE A 1 96 ? -0.863 -1.771 -15.385 1.00 92.88 96 PHE A N 1
ATOM 701 C CA . PHE A 1 96 ? 0.561 -2.089 -15.316 1.00 92.88 96 PHE A CA 1
ATOM 702 C C . PHE A 1 96 ? 1.130 -2.393 -16.702 1.00 92.88 96 PHE A C 1
ATOM 704 O O . PHE A 1 96 ? 0.560 -3.165 -17.470 1.00 92.88 96 PHE A O 1
ATOM 711 N N . GLN A 1 97 ? 2.301 -1.831 -16.998 1.00 92.75 97 GLN A N 1
ATOM 712 C CA . GLN A 1 97 ? 3.120 -2.223 -18.144 1.00 92.75 97 GLN A CA 1
ATOM 713 C C . GLN A 1 97 ? 4.230 -3.156 -17.667 1.00 92.75 97 GLN A C 1
ATOM 715 O O . GLN A 1 97 ? 4.929 -2.861 -16.697 1.00 92.75 97 GLN A O 1
ATOM 720 N N . TYR A 1 98 ? 4.401 -4.283 -18.357 1.00 93.69 98 TYR A N 1
ATOM 721 C CA . TYR A 1 98 ? 5.472 -5.224 -18.048 1.00 93.69 98 TYR A CA 1
ATOM 722 C C . TYR A 1 98 ? 6.843 -4.560 -18.237 1.00 93.69 98 TYR A C 1
ATOM 724 O O . TYR A 1 98 ? 7.123 -3.981 -19.288 1.00 93.69 98 TYR A O 1
ATOM 732 N N . GLN A 1 99 ? 7.706 -4.670 -17.225 1.00 92.88 99 GLN A N 1
ATOM 733 C CA . GLN A 1 99 ? 9.079 -4.175 -17.297 1.00 92.88 99 GLN A CA 1
ATOM 734 C C . GLN A 1 99 ? 10.055 -5.297 -17.666 1.00 92.88 99 GLN A C 1
ATOM 736 O O . GLN A 1 99 ? 10.778 -5.178 -18.654 1.00 92.88 99 GLN A O 1
ATOM 741 N N . CYS A 1 100 ? 10.119 -6.349 -16.846 1.00 93.88 100 CYS A N 1
ATOM 742 C CA . CYS A 1 100 ? 11.085 -7.442 -16.965 1.00 93.88 100 CYS A CA 1
ATOM 743 C C . CYS A 1 100 ? 10.873 -8.521 -15.896 1.00 93.88 100 CYS A C 1
ATOM 745 O O . CYS A 1 100 ? 10.188 -8.302 -14.900 1.00 93.88 100 CYS A O 1
ATOM 747 N N . GLU A 1 101 ? 11.606 -9.618 -16.049 1.00 95.19 101 GLU A N 1
ATOM 748 C CA . GLU A 1 101 ? 11.845 -10.644 -15.042 1.00 95.19 101 GLU A CA 1
ATOM 749 C C . GLU A 1 101 ? 13.198 -10.442 -14.358 1.00 95.19 101 GLU A C 1
ATOM 751 O O . GLU A 1 101 ? 14.189 -9.994 -14.958 1.00 95.19 101 GLU A O 1
ATOM 756 N N . ARG A 1 102 ? 13.229 -10.816 -13.083 1.00 94.19 102 ARG A N 1
ATOM 757 C CA . ARG A 1 102 ? 14.406 -10.845 -12.220 1.00 94.19 102 ARG A CA 1
ATOM 758 C C . ARG A 1 102 ? 14.408 -12.171 -11.470 1.00 94.19 102 ARG A C 1
ATOM 760 O O . ARG A 1 102 ? 13.346 -12.702 -11.166 1.00 94.19 102 ARG A O 1
ATOM 767 N N . GLU A 1 103 ? 15.598 -12.664 -11.176 1.00 95.94 103 GLU A N 1
ATOM 768 C CA . GLU A 1 103 ? 15.849 -13.887 -10.412 1.00 95.94 103 GLU A CA 1
ATOM 769 C C . GLU A 1 103 ? 16.957 -13.582 -9.400 1.00 95.94 103 GLU A C 1
ATOM 771 O O . GLU A 1 103 ? 17.731 -12.646 -9.620 1.00 95.94 103 GLU A O 1
ATOM 776 N N . ASP A 1 104 ? 16.996 -14.335 -8.298 1.00 95.50 104 ASP A N 1
ATOM 777 C CA . ASP A 1 104 ? 18.037 -14.261 -7.261 1.00 95.50 104 ASP A CA 1
ATOM 778 C C . ASP A 1 104 ? 18.383 -12.830 -6.816 1.00 95.50 104 ASP A C 1
ATOM 780 O O . ASP A 1 104 ? 19.546 -12.430 -6.729 1.00 95.50 104 ASP A O 1
ATOM 784 N N . ILE A 1 105 ? 17.347 -12.031 -6.547 1.00 96.25 105 ILE A N 1
ATOM 785 C CA . ILE A 1 105 ? 17.470 -10.613 -6.207 1.00 96.25 105 ILE A CA 1
ATOM 786 C C . ILE A 1 105 ? 16.839 -10.316 -4.844 1.00 96.25 105 ILE A C 1
ATOM 788 O O . ILE A 1 105 ? 15.720 -10.737 -4.551 1.00 96.25 105 ILE A O 1
ATOM 792 N N . GLY A 1 106 ? 17.561 -9.571 -4.006 1.00 97.25 106 GLY A N 1
ATOM 793 C CA . GLY A 1 106 ? 17.031 -9.034 -2.752 1.00 97.25 106 GLY A CA 1
ATOM 794 C C . GLY A 1 106 ? 16.193 -7.771 -2.972 1.00 97.25 106 GLY A C 1
ATOM 795 O O . GLY A 1 106 ? 16.360 -7.081 -3.976 1.00 97.25 106 GLY A O 1
ATOM 796 N N . LEU A 1 107 ? 15.323 -7.440 -2.010 1.00 96.50 107 LEU A N 1
ATOM 797 C CA . LEU A 1 107 ? 14.399 -6.298 -2.102 1.00 96.50 107 LEU A CA 1
ATOM 798 C C . LEU A 1 107 ? 15.111 -4.960 -2.362 1.00 96.50 107 LEU A C 1
ATOM 800 O O . LEU A 1 107 ? 14.681 -4.191 -3.214 1.00 96.50 107 LEU A O 1
ATOM 804 N N . GLU A 1 108 ? 16.226 -4.695 -1.678 1.00 96.19 108 GLU A N 1
ATOM 805 C CA . GLU A 1 108 ? 16.980 -3.444 -1.843 1.00 96.19 108 GLU A CA 1
ATOM 806 C C . GLU A 1 108 ? 17.502 -3.270 -3.278 1.00 96.19 108 GLU A C 1
ATOM 808 O O . GLU A 1 108 ? 17.271 -2.241 -3.915 1.00 96.19 108 GLU A O 1
ATOM 813 N N . GLU A 1 109 ? 18.152 -4.302 -3.823 1.00 96.38 109 GLU A N 1
ATOM 814 C CA . GLU A 1 109 ? 18.671 -4.272 -5.192 1.00 96.38 109 GLU A CA 1
ATOM 815 C C . GLU A 1 109 ? 17.530 -4.258 -6.221 1.00 96.38 109 GLU A C 1
ATOM 817 O O . GLU A 1 10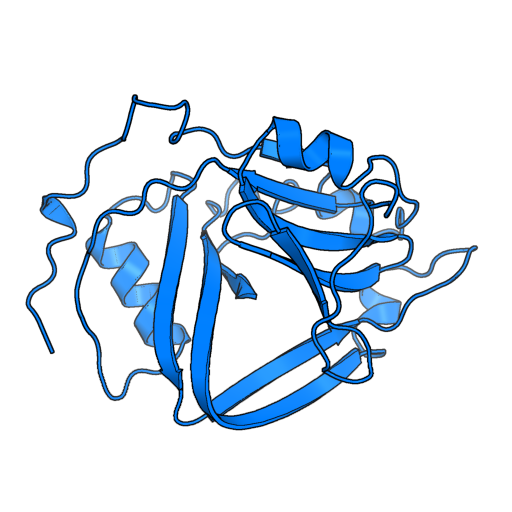9 ? 17.636 -3.585 -7.248 1.00 96.38 109 GLU A O 1
ATOM 822 N N . LEU A 1 110 ? 16.412 -4.942 -5.948 1.00 95.44 110 LEU A N 1
ATOM 823 C CA . LEU A 1 110 ? 15.208 -4.873 -6.777 1.00 95.44 110 LEU A CA 1
ATOM 824 C C . LEU A 1 110 ? 14.687 -3.432 -6.864 1.00 95.44 110 LEU A C 1
ATOM 826 O O . LEU A 1 110 ? 14.508 -2.912 -7.966 1.00 95.44 110 LEU A O 1
ATOM 830 N N . ASN A 1 111 ? 14.521 -2.771 -5.721 1.00 94.88 111 ASN A N 1
ATOM 831 C CA . ASN A 1 111 ? 14.039 -1.397 -5.622 1.00 94.88 111 ASN A CA 1
ATOM 832 C C . ASN A 1 111 ? 14.974 -0.408 -6.318 1.00 94.88 111 ASN A C 1
ATOM 834 O O . ASN A 1 111 ? 14.522 0.436 -7.100 1.00 94.88 111 ASN A O 1
ATOM 838 N N . LYS A 1 112 ? 16.286 -0.559 -6.117 1.00 92.75 112 LYS A N 1
ATOM 839 C CA . LYS A 1 112 ? 17.301 0.228 -6.821 1.00 92.75 112 LYS A CA 1
ATOM 840 C C . LYS A 1 112 ? 17.176 0.071 -8.337 1.00 92.75 112 LYS A C 1
ATOM 842 O O . LYS A 1 112 ? 17.050 1.073 -9.043 1.00 92.75 112 LYS A O 1
ATOM 847 N N . LYS A 1 113 ? 17.117 -1.168 -8.842 1.00 92.50 113 LYS A N 1
ATOM 848 C CA . LYS A 1 113 ? 16.971 -1.439 -10.281 1.00 92.50 113 LYS A CA 1
ATOM 849 C C . LYS A 1 113 ? 15.667 -0.890 -10.854 1.00 92.50 113 LYS A C 1
ATOM 851 O O . LYS A 1 113 ? 15.668 -0.427 -11.992 1.00 92.50 113 LYS A O 1
ATOM 856 N N . ILE A 1 114 ? 14.564 -0.930 -10.104 1.00 91.94 114 ILE A N 1
ATOM 857 C CA . ILE A 1 114 ? 13.287 -0.344 -10.533 1.00 91.94 114 ILE A CA 1
ATOM 858 C C . ILE A 1 114 ? 13.431 1.174 -10.698 1.00 91.94 114 ILE A C 1
ATOM 860 O O . ILE A 1 114 ? 13.017 1.712 -11.725 1.00 91.94 114 ILE A O 1
ATOM 864 N N . VAL A 1 115 ? 14.020 1.876 -9.727 1.00 90.44 115 VAL A N 1
ATOM 865 C CA . VAL A 1 115 ? 14.192 3.340 -9.796 1.00 90.44 115 VAL A CA 1
ATOM 866 C C . VAL A 1 115 ? 15.131 3.731 -10.938 1.00 90.44 115 VAL A C 1
ATOM 868 O O . VAL A 1 115 ? 14.780 4.597 -11.743 1.00 90.44 115 VAL A O 1
ATOM 871 N N . GLU A 1 116 ? 16.282 3.061 -11.051 1.00 88.62 116 GLU A N 1
ATOM 872 C CA . GLU A 1 116 ? 17.260 3.281 -12.125 1.00 88.62 116 GLU A CA 1
ATOM 873 C C . GLU A 1 116 ? 16.637 3.070 -13.507 1.00 88.62 116 GLU A C 1
ATOM 875 O O . GLU A 1 116 ? 16.810 3.895 -14.403 1.00 88.62 116 GLU A O 1
ATOM 880 N N . ALA A 1 117 ? 15.867 1.991 -13.679 1.00 85.31 117 ALA A N 1
ATOM 881 C CA . ALA A 1 117 ? 15.262 1.657 -14.961 1.00 85.31 117 ALA A CA 1
ATOM 882 C C . ALA A 1 117 ? 14.161 2.646 -15.372 1.00 85.31 117 ALA A C 1
ATOM 884 O O . ALA A 1 117 ? 14.015 2.937 -16.559 1.00 85.31 117 ALA A O 1
ATOM 885 N N . ASN A 1 118 ? 13.389 3.165 -14.415 1.00 78.50 118 ASN A N 1
ATOM 886 C CA . ASN A 1 118 ? 12.300 4.094 -14.705 1.00 78.50 118 ASN A CA 1
ATOM 887 C C . ASN A 1 118 ? 12.776 5.542 -14.914 1.00 78.50 118 ASN A C 1
ATOM 889 O O . ASN A 1 118 ? 12.047 6.313 -15.534 1.00 78.50 118 ASN A O 1
ATOM 893 N N . GLY A 1 119 ? 13.959 5.931 -14.411 1.00 76.19 119 GLY A N 1
ATOM 894 C CA . GLY A 1 119 ? 14.509 7.289 -14.570 1.00 76.19 119 GLY A CA 1
ATOM 895 C C . GLY A 1 119 ? 13.633 8.393 -13.956 1.00 76.19 119 GLY A C 1
ATOM 896 O O . GLY A 1 119 ? 13.653 9.533 -14.410 1.00 76.19 119 GLY A O 1
ATOM 897 N N . ARG A 1 120 ? 12.813 8.035 -12.961 1.00 71.31 120 ARG A N 1
ATOM 898 C CA . ARG A 1 120 ? 11.636 8.790 -12.490 1.00 71.31 120 ARG A CA 1
ATOM 899 C C . ARG A 1 120 ? 11.630 8.975 -10.970 1.00 71.31 120 ARG A C 1
ATOM 901 O O . ARG A 1 120 ? 10.611 8.815 -10.307 1.00 71.31 120 ARG A O 1
ATOM 908 N N . ALA A 1 121 ? 12.779 9.334 -10.400 1.00 80.25 121 ALA A N 1
ATOM 909 C CA . ALA A 1 121 ? 12.928 9.520 -8.951 1.00 80.25 121 ALA A CA 1
ATOM 910 C C . ALA A 1 121 ? 12.077 10.677 -8.370 1.00 80.25 121 ALA A C 1
ATOM 912 O O . ALA A 1 121 ? 11.973 10.821 -7.154 1.00 80.25 121 ALA A O 1
ATOM 913 N N . ASN A 1 122 ? 11.470 11.504 -9.226 1.00 88.88 122 ASN A N 1
ATOM 914 C CA . ASN A 1 122 ? 10.645 12.660 -8.874 1.00 88.88 122 ASN A CA 1
ATOM 915 C C . ASN A 1 122 ? 9.144 12.479 -9.172 1.00 88.88 122 ASN A C 1
ATOM 917 O O . ASN A 1 122 ? 8.389 13.439 -9.034 1.00 88.88 122 ASN A O 1
ATOM 921 N N . THR A 1 123 ? 8.695 11.287 -9.572 1.00 90.56 123 THR A N 1
ATOM 922 C CA . THR A 1 123 ? 7.269 10.996 -9.791 1.00 90.56 123 THR A CA 1
ATOM 923 C C . THR A 1 123 ? 6.822 9.806 -8.961 1.00 90.56 123 THR A C 1
ATOM 925 O O . THR A 1 123 ? 7.587 8.861 -8.784 1.00 90.56 123 THR A O 1
ATOM 928 N N . PHE A 1 124 ? 5.571 9.824 -8.511 1.00 94.19 124 PHE A N 1
ATOM 929 C CA . PHE A 1 124 ? 4.945 8.647 -7.920 1.00 94.19 124 PHE A CA 1
ATOM 930 C C . PHE A 1 124 ? 4.751 7.555 -8.971 1.00 94.19 124 PHE A C 1
ATOM 932 O O . PHE A 1 124 ? 4.402 7.848 -10.117 1.00 94.19 124 PHE A O 1
ATOM 939 N N . PHE A 1 125 ? 4.939 6.301 -8.577 1.00 93.69 125 PHE A N 1
ATOM 940 C CA . PHE A 1 125 ? 4.551 5.152 -9.390 1.00 93.69 125 PHE A CA 1
ATOM 941 C C . PHE A 1 125 ? 4.212 3.954 -8.508 1.00 93.69 125 PHE A C 1
ATOM 943 O O . PHE A 1 125 ? 4.757 3.802 -7.416 1.00 93.69 125 PHE A O 1
ATOM 950 N N . SER A 1 126 ? 3.314 3.098 -8.993 1.00 94.94 126 SER A N 1
ATOM 951 C CA . SER A 1 126 ? 3.031 1.806 -8.372 1.00 94.94 126 SER A CA 1
ATOM 952 C C . SER A 1 126 ? 3.856 0.707 -9.030 1.00 94.94 126 SER A C 1
ATOM 954 O O . SER A 1 126 ? 4.144 0.758 -10.229 1.00 94.94 126 SER A O 1
ATOM 956 N N . VAL A 1 127 ? 4.227 -0.296 -8.242 1.00 95.19 127 VAL A N 1
ATOM 957 C CA . VAL A 1 127 ? 4.894 -1.506 -8.709 1.00 95.19 127 VAL A CA 1
ATOM 958 C C . VAL A 1 127 ? 4.132 -2.727 -8.241 1.00 95.19 127 VAL A C 1
ATOM 960 O O . VAL A 1 127 ? 3.681 -2.795 -7.100 1.00 95.19 127 VAL A O 1
ATOM 963 N N . VAL A 1 128 ? 4.031 -3.709 -9.129 1.00 96.94 128 VAL A N 1
ATOM 964 C CA . VAL A 1 128 ? 3.549 -5.042 -8.790 1.00 96.94 128 VAL A CA 1
ATOM 965 C C . VAL A 1 128 ? 4.599 -6.053 -9.208 1.00 96.94 128 VAL A C 1
ATOM 967 O O . VAL A 1 128 ? 5.007 -6.101 -10.370 1.00 96.94 128 VAL A O 1
ATOM 970 N N . VAL A 1 129 ? 5.007 -6.881 -8.254 1.00 97.31 129 VAL A N 1
ATOM 971 C CA . VAL A 1 129 ? 5.937 -7.988 -8.465 1.00 97.31 129 VAL A CA 1
ATOM 972 C C . VAL A 1 129 ? 5.189 -9.279 -8.185 1.00 97.31 129 VAL A C 1
ATOM 974 O O . VAL A 1 129 ? 4.647 -9.473 -7.101 1.00 97.31 129 VAL A O 1
ATOM 977 N N . ARG A 1 130 ? 5.142 -10.166 -9.179 1.00 97.56 130 ARG A N 1
ATOM 978 C CA . ARG A 1 130 ? 4.515 -11.487 -9.071 1.00 97.56 130 ARG A CA 1
ATOM 979 C C . ARG A 1 130 ? 5.562 -12.549 -9.332 1.00 97.56 130 ARG A C 1
ATOM 981 O O . ARG A 1 130 ? 6.289 -12.460 -10.317 1.00 97.56 130 ARG A O 1
ATOM 988 N N . GLY A 1 131 ? 5.617 -13.556 -8.475 1.00 97.31 131 GLY A N 1
ATOM 989 C CA . GLY A 1 131 ? 6.602 -14.619 -8.608 1.00 97.31 131 GLY A CA 1
ATOM 990 C C . GLY A 1 131 ? 6.687 -15.491 -7.369 1.00 97.31 131 GLY A C 1
ATOM 991 O O . GLY A 1 131 ? 5.773 -15.508 -6.542 1.00 97.31 131 GLY A O 1
ATOM 992 N N . THR A 1 132 ? 7.794 -16.218 -7.271 1.00 98.12 132 THR A N 1
ATOM 993 C CA . THR A 1 132 ? 8.161 -16.993 -6.088 1.00 98.12 132 THR A CA 1
ATOM 994 C C . THR A 1 132 ? 9.192 -16.206 -5.291 1.00 98.12 132 THR A C 1
ATOM 996 O O . THR A 1 132 ? 10.238 -15.839 -5.821 1.00 98.12 132 THR A O 1
ATOM 999 N N . PHE A 1 133 ? 8.899 -15.966 -4.019 1.00 98.19 133 PHE A N 1
ATOM 1000 C CA . PHE A 1 133 ? 9.814 -15.362 -3.063 1.00 98.19 133 PHE A CA 1
ATOM 1001 C C . PHE A 1 133 ? 10.470 -16.491 -2.268 1.00 98.19 133 PHE A C 1
ATOM 1003 O O . PHE A 1 133 ? 9.795 -17.182 -1.502 1.00 98.19 133 PHE A O 1
ATOM 1010 N N . SER A 1 134 ? 11.777 -16.689 -2.454 1.00 97.75 134 SER A N 1
ATOM 1011 C CA . SER A 1 134 ? 12.552 -17.696 -1.708 1.00 97.75 134 SER A CA 1
ATOM 1012 C C . SER A 1 134 ? 12.551 -17.415 -0.203 1.00 97.75 134 SER A C 1
ATOM 1014 O O . SER A 1 134 ? 12.561 -18.334 0.614 1.00 97.75 134 SER A O 1
ATOM 1016 N N . PHE A 1 135 ? 12.469 -16.138 0.167 1.00 98.00 135 PHE A N 1
ATOM 1017 C CA . PHE A 1 135 ? 12.243 -15.683 1.527 1.00 98.00 135 PHE A CA 1
ATOM 1018 C C . PHE A 1 135 ? 11.477 -14.362 1.526 1.00 98.00 135 PHE A C 1
ATOM 1020 O O . PHE A 1 135 ? 11.814 -13.445 0.775 1.00 98.00 135 PHE A O 1
ATOM 1027 N N . ILE A 1 136 ? 10.477 -14.244 2.398 1.00 97.31 136 ILE A N 1
ATOM 1028 C CA . ILE A 1 136 ? 9.803 -12.977 2.677 1.00 97.31 136 ILE A CA 1
ATOM 1029 C C . ILE A 1 136 ? 9.608 -12.809 4.184 1.00 97.31 136 ILE A C 1
ATOM 1031 O O . ILE A 1 136 ? 9.211 -13.736 4.898 1.00 97.31 136 ILE A O 1
ATOM 1035 N N . LYS A 1 137 ? 9.912 -11.599 4.657 1.00 97.31 137 LYS A N 1
ATOM 1036 C CA . LYS A 1 137 ? 9.647 -11.142 6.017 1.00 97.31 137 LYS A CA 1
ATOM 1037 C C . LYS A 1 137 ? 8.635 -10.010 5.939 1.00 97.31 137 LYS A C 1
ATOM 1039 O O . LYS A 1 137 ? 8.964 -8.943 5.433 1.00 97.31 137 LYS A O 1
ATOM 1044 N N . THR A 1 138 ? 7.440 -10.238 6.466 1.00 96.38 138 THR A N 1
ATOM 1045 C CA . THR A 1 138 ? 6.395 -9.214 6.571 1.00 96.38 138 THR A CA 1
ATOM 1046 C C . THR A 1 138 ? 6.061 -8.942 8.030 1.00 96.38 138 THR A C 1
ATOM 1048 O O . THR A 1 138 ? 6.479 -9.671 8.940 1.00 96.38 138 THR A O 1
ATOM 1051 N N . ARG A 1 139 ? 5.312 -7.868 8.255 1.00 95.25 139 ARG A N 1
ATOM 1052 C CA . ARG A 1 139 ? 4.729 -7.540 9.550 1.00 95.25 139 ARG A CA 1
ATOM 1053 C C . ARG A 1 139 ? 3.259 -7.187 9.385 1.00 95.25 139 ARG A C 1
ATOM 1055 O O . ARG A 1 139 ? 2.869 -6.767 8.303 1.00 95.25 139 ARG A O 1
ATOM 1062 N N . ALA A 1 140 ? 2.491 -7.323 10.456 1.00 95.25 140 ALA A N 1
ATOM 1063 C CA . ALA A 1 140 ? 1.182 -6.701 10.577 1.00 95.25 140 ALA A CA 1
ATOM 1064 C C . ALA A 1 140 ? 1.058 -6.018 11.934 1.00 95.25 140 ALA A C 1
ATOM 1066 O O . ALA A 1 140 ? 1.346 -6.632 12.970 1.00 95.25 140 ALA A O 1
ATOM 1067 N N . VAL A 1 141 ? 0.637 -4.757 11.931 1.00 93.62 141 VAL A N 1
ATOM 1068 C CA . VAL A 1 141 ? 0.368 -4.027 13.170 1.00 93.62 141 VAL A CA 1
ATOM 1069 C C . VAL A 1 141 ? -0.868 -4.601 13.870 1.00 93.62 141 VAL A C 1
ATOM 1071 O O . VAL A 1 141 ? -1.859 -4.982 13.245 1.00 93.62 141 VAL A O 1
ATOM 1074 N N . ILE A 1 142 ? -0.797 -4.714 15.196 1.00 94.00 142 ILE A N 1
ATOM 1075 C CA . ILE A 1 142 ? -1.937 -5.122 16.021 1.00 94.00 142 ILE A CA 1
AT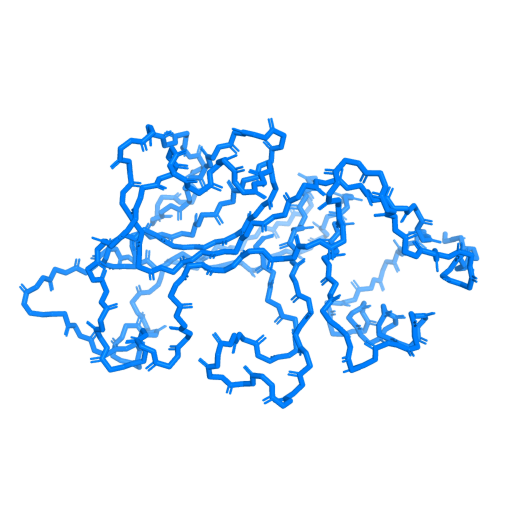OM 1076 C C . ILE A 1 142 ? -2.826 -3.896 16.245 1.00 94.00 142 ILE A C 1
ATOM 1078 O O . ILE A 1 142 ? -2.313 -2.832 16.588 1.00 94.00 142 ILE A O 1
ATOM 1082 N N . LYS A 1 143 ? -4.150 -4.040 16.113 1.00 95.81 143 LYS A N 1
ATOM 1083 C CA . LYS A 1 143 ? -5.103 -2.946 16.349 1.00 95.81 143 LYS A CA 1
ATOM 1084 C C . LYS A 1 143 ? -4.907 -2.299 17.726 1.00 95.81 143 LYS A C 1
ATOM 1086 O O . LYS A 1 143 ? -4.873 -2.982 18.750 1.00 95.81 143 LYS A O 1
ATOM 1091 N N . GLN A 1 144 ? -4.840 -0.975 17.744 1.00 96.12 144 GLN A N 1
ATOM 1092 C CA . GLN A 1 144 ? -4.815 -0.125 18.929 1.00 96.12 144 GLN A CA 1
ATOM 1093 C C . GLN A 1 144 ? -6.215 0.420 19.245 1.00 96.12 144 GLN A C 1
ATOM 1095 O O . GLN A 1 144 ? -7.130 0.364 18.425 1.00 96.12 144 GLN A O 1
ATOM 1100 N N . GLN A 1 145 ? -6.382 0.953 20.452 1.00 95.44 145 GLN A N 1
ATOM 1101 C CA . GLN A 1 145 ? -7.634 1.538 20.938 1.00 95.44 145 GLN A CA 1
ATOM 1102 C C . GLN A 1 145 ? -7.387 2.962 21.426 1.00 95.44 145 GLN A C 1
ATOM 1104 O O . GLN A 1 145 ? -6.265 3.293 21.811 1.00 95.44 145 GLN A O 1
ATOM 1109 N N . ALA A 1 146 ? -8.434 3.788 21.429 1.00 94.06 146 ALA A N 1
ATOM 1110 C CA . ALA A 1 146 ? -8.367 5.129 21.991 1.00 94.06 146 ALA A CA 1
ATOM 1111 C C . ALA A 1 146 ? -8.158 5.090 23.528 1.00 94.06 146 ALA A C 1
ATOM 1113 O O . ALA A 1 146 ? -8.729 4.219 24.190 1.00 94.06 146 ALA A O 1
ATOM 1114 N N . PRO A 1 147 ? -7.402 6.035 24.124 1.00 95.31 147 PRO A N 1
ATOM 1115 C CA . PRO A 1 147 ? -6.599 7.059 23.455 1.00 95.31 147 PRO A CA 1
ATOM 1116 C C . PRO A 1 147 ? -5.441 6.425 22.672 1.00 95.31 147 PRO A C 1
ATOM 1118 O O . PRO A 1 147 ? -4.694 5.606 23.206 1.00 95.31 147 PRO A O 1
ATOM 1121 N N . TYR A 1 148 ? -5.326 6.787 21.393 1.00 96.88 148 TYR A N 1
ATOM 1122 C CA . TYR A 1 148 ? -4.401 6.119 20.487 1.00 96.88 148 TYR A CA 1
ATOM 1123 C C . TYR A 1 148 ? -2.942 6.447 20.835 1.00 96.88 148 TYR A C 1
ATOM 1125 O O . TYR A 1 148 ? -2.625 7.612 21.082 1.00 96.88 148 TYR A O 1
ATOM 1133 N N . PRO A 1 149 ? -2.048 5.445 20.830 1.00 95.31 149 PRO A N 1
ATOM 1134 C CA . PRO A 1 149 ? -0.613 5.675 20.935 1.00 95.31 149 PRO A CA 1
ATOM 1135 C C . PRO A 1 149 ? -0.056 6.302 19.649 1.00 95.31 149 PRO A C 1
ATOM 1137 O O . PRO A 1 149 ? -0.641 6.205 18.568 1.00 95.31 149 PRO A O 1
ATOM 1140 N N . THR A 1 150 ? 1.124 6.897 19.759 1.00 94.69 150 THR A N 1
ATOM 1141 C CA . THR A 1 150 ? 1.919 7.335 18.608 1.00 94.69 150 THR A CA 1
ATOM 1142 C C . THR A 1 150 ? 2.415 6.140 17.794 1.00 94.69 150 THR A C 1
ATOM 1144 O O . THR A 1 150 ? 2.596 5.038 18.314 1.00 94.69 150 THR A O 1
ATOM 1147 N N . LEU A 1 151 ? 2.723 6.354 16.513 1.00 88.56 151 LEU A N 1
ATOM 1148 C CA . LEU A 1 151 ? 3.227 5.282 15.646 1.00 88.56 151 LEU A CA 1
ATOM 1149 C C . LEU A 1 151 ? 4.545 4.677 16.167 1.00 88.56 151 LEU A C 1
ATOM 1151 O O . LEU A 1 151 ? 4.785 3.484 16.002 1.00 88.56 151 LEU A O 1
ATOM 1155 N N . VAL A 1 152 ? 5.375 5.483 16.840 1.00 89.38 152 VAL A N 1
ATOM 1156 C CA . VAL A 1 152 ? 6.633 5.034 17.461 1.00 89.38 152 VAL A CA 1
ATOM 1157 C C . VAL A 1 152 ? 6.369 4.050 18.603 1.00 89.38 152 VAL A C 1
ATOM 1159 O O . VAL A 1 152 ? 7.038 3.028 18.689 1.00 89.38 152 VAL A O 1
ATOM 1162 N N . GLU A 1 153 ? 5.363 4.302 19.441 1.00 91.12 153 GLU A N 1
ATOM 1163 C CA . GLU A 1 153 ? 4.982 3.401 20.541 1.00 91.12 153 GLU A CA 1
ATOM 1164 C C . GLU A 1 153 ? 4.354 2.087 20.047 1.00 91.12 153 GLU A C 1
ATOM 1166 O O . GLU A 1 153 ? 4.343 1.084 20.768 1.00 91.12 153 GLU A O 1
ATOM 1171 N N . VAL A 1 154 ? 3.828 2.085 18.818 1.00 89.12 154 VAL A N 1
ATOM 1172 C CA . VAL A 1 154 ? 3.235 0.910 18.161 1.00 89.12 154 VAL A CA 1
ATOM 1173 C C . VAL A 1 154 ? 4.257 0.133 17.333 1.00 89.12 154 VAL A C 1
ATOM 1175 O O . VAL A 1 154 ? 4.017 -1.035 17.039 1.00 89.12 154 VAL A O 1
ATOM 1178 N N . ALA A 1 155 ? 5.409 0.721 16.995 1.00 80.62 155 ALA A N 1
ATOM 1179 C CA . ALA A 1 155 ? 6.395 0.124 16.091 1.00 80.62 155 ALA A CA 1
ATOM 1180 C C . ALA A 1 155 ? 6.849 -1.286 16.518 1.00 80.62 155 ALA A C 1
ATOM 1182 O O . ALA A 1 155 ? 7.104 -2.130 15.660 1.00 80.62 155 ALA A O 1
ATOM 1183 N N . ASP A 1 156 ? 6.884 -1.564 17.824 1.00 83.62 156 ASP A N 1
ATOM 1184 C CA . ASP A 1 156 ? 7.254 -2.875 18.373 1.00 83.62 156 ASP A CA 1
ATOM 1185 C C . ASP A 1 156 ? 6.053 -3.817 18.601 1.00 83.62 156 ASP A C 1
ATOM 1187 O O . ASP A 1 156 ? 6.228 -5.004 18.875 1.00 83.62 156 ASP A O 1
ATOM 1191 N N . ARG A 1 157 ? 4.815 -3.326 18.449 1.00 88.50 157 ARG A N 1
ATOM 1192 C CA . ARG A 1 157 ? 3.554 -4.070 18.645 1.00 88.50 157 ARG A CA 1
ATOM 1193 C C . ARG A 1 157 ? 3.045 -4.663 17.333 1.00 88.50 157 ARG A C 1
ATOM 1195 O O . ARG A 1 157 ? 1.926 -4.405 16.885 1.00 88.50 157 ARG A O 1
ATOM 1202 N N . GLN A 1 158 ? 3.897 -5.467 16.718 1.00 90.31 158 GLN A N 1
ATOM 1203 C CA . GLN A 1 158 ? 3.689 -6.042 15.394 1.00 90.31 158 GLN A CA 1
ATOM 1204 C C . GLN A 1 158 ? 3.832 -7.564 15.437 1.00 90.31 158 GLN A C 1
ATOM 1206 O O . GLN A 1 158 ? 4.722 -8.102 16.098 1.00 90.31 158 GLN A O 1
ATOM 1211 N N . ALA A 1 159 ? 2.984 -8.268 14.694 1.00 92.75 159 ALA A N 1
ATOM 1212 C CA . ALA A 1 159 ? 3.212 -9.671 14.385 1.00 92.75 159 ALA A CA 1
ATOM 1213 C C . ALA A 1 159 ? 4.191 -9.755 13.210 1.00 92.75 159 ALA A C 1
ATOM 1215 O O . ALA A 1 159 ? 3.978 -9.100 12.193 1.00 92.75 159 ALA A O 1
ATOM 1216 N N . VAL A 1 160 ? 5.264 -10.538 13.341 1.00 96.56 160 VAL A N 1
ATOM 1217 C CA . VAL A 1 160 ? 6.251 -10.756 12.270 1.00 96.56 160 VAL A CA 1
ATOM 1218 C C . VAL A 1 160 ? 6.042 -12.135 11.666 1.00 96.56 160 VAL A C 1
ATOM 1220 O O . VAL A 1 160 ? 5.964 -13.130 12.387 1.00 96.56 160 VAL A O 1
ATOM 1223 N N . PHE A 1 161 ? 6.019 -12.204 10.338 1.00 96.69 161 PHE A N 1
ATOM 1224 C CA . PHE A 1 161 ? 5.852 -13.452 9.606 1.00 96.69 161 PHE A CA 1
ATOM 1225 C C . PHE A 1 161 ? 7.073 -13.717 8.741 1.00 96.69 161 PHE A C 1
ATOM 1227 O O . PHE A 1 161 ? 7.497 -12.869 7.959 1.00 96.69 161 PHE A O 1
ATOM 1234 N N . LEU A 1 162 ? 7.621 -14.921 8.885 1.00 97.62 162 LEU A N 1
ATOM 1235 C CA . LEU A 1 162 ? 8.690 -15.440 8.045 1.00 97.62 162 LEU A CA 1
ATOM 1236 C C . LEU A 1 162 ? 8.109 -16.551 7.179 1.00 97.62 162 LEU A C 1
ATOM 1238 O O . LEU A 1 162 ? 7.408 -17.443 7.678 1.00 97.62 162 LEU A O 1
ATOM 1242 N N . ARG A 1 163 ? 8.360 -16.475 5.877 1.00 96.62 163 ARG A N 1
ATOM 1243 C CA . ARG A 1 163 ? 7.933 -17.482 4.910 1.00 96.62 163 ARG A CA 1
ATOM 1244 C C . ARG A 1 163 ? 9.057 -17.755 3.925 1.00 96.62 163 ARG A C 1
ATOM 1246 O O . ARG A 1 163 ? 9.813 -16.854 3.574 1.00 96.62 163 ARG A O 1
ATOM 1253 N N . HIS A 1 164 ? 9.124 -19.005 3.491 1.00 97.88 164 HIS A N 1
ATOM 1254 C CA . HIS A 1 1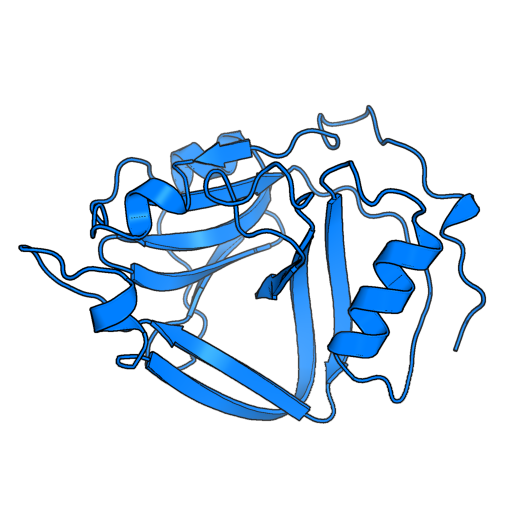64 ? 10.062 -19.491 2.492 1.00 97.88 164 HIS A CA 1
ATOM 1255 C C . HIS A 1 164 ? 9.280 -20.081 1.326 1.00 97.88 164 HIS A C 1
ATOM 1257 O O . HIS A 1 164 ? 8.204 -20.644 1.539 1.00 97.88 164 HIS A O 1
ATOM 1263 N N . ASP A 1 165 ? 9.823 -19.927 0.123 1.00 97.56 165 ASP A N 1
ATOM 1264 C CA . ASP A 1 165 ? 9.320 -20.552 -1.103 1.00 97.56 165 ASP A CA 1
ATOM 1265 C C . ASP A 1 165 ? 7.826 -20.298 -1.363 1.00 97.56 165 ASP A C 1
ATOM 1267 O O . ASP A 1 165 ? 7.061 -21.191 -1.733 1.00 97.56 165 ASP A O 1
ATOM 1271 N N . VAL A 1 166 ? 7.393 -19.048 -1.167 1.00 97.25 166 VAL A N 1
ATOM 1272 C CA . VAL A 1 166 ? 5.994 -18.649 -1.354 1.00 97.25 166 VAL A CA 1
ATOM 1273 C C . VAL A 1 166 ? 5.776 -18.013 -2.714 1.00 97.25 166 VAL A C 1
ATOM 1275 O O . VAL A 1 166 ? 6.478 -17.085 -3.113 1.00 97.25 166 VAL A O 1
ATOM 1278 N N . LYS A 1 167 ? 4.748 -18.477 -3.424 1.00 98.12 167 LYS A N 1
ATOM 1279 C CA . LYS A 1 167 ? 4.227 -17.777 -4.596 1.00 98.12 167 LYS A CA 1
ATOM 1280 C C . LYS A 1 167 ? 3.307 -16.655 -4.131 1.00 98.12 167 LYS A C 1
ATOM 1282 O O . LYS A 1 167 ? 2.385 -16.907 -3.360 1.00 98.12 167 LYS A O 1
ATOM 1287 N N . GLY A 1 168 ? 3.531 -15.437 -4.611 1.00 96.44 168 GLY A N 1
ATOM 1288 C CA . GLY A 1 168 ? 2.779 -14.281 -4.137 1.00 96.44 168 GLY A CA 1
ATOM 1289 C C . GLY A 1 168 ? 2.777 -13.096 -5.089 1.00 96.44 168 GLY A C 1
ATOM 1290 O O . GLY A 1 168 ? 3.329 -13.141 -6.192 1.00 96.44 168 GLY A O 1
ATOM 1291 N N . THR A 1 169 ? 2.130 -12.035 -4.619 1.00 97.00 169 THR A N 1
ATOM 1292 C CA . THR A 1 169 ? 2.120 -10.709 -5.232 1.00 97.00 169 THR A CA 1
ATOM 1293 C C . THR A 1 169 ? 2.585 -9.719 -4.175 1.00 97.00 169 THR A C 1
ATOM 1295 O O . THR A 1 169 ? 2.021 -9.715 -3.089 1.00 97.00 169 THR A O 1
ATOM 1298 N N . MET A 1 170 ? 3.588 -8.911 -4.503 1.00 97.75 170 MET A N 1
ATOM 1299 C CA . MET A 1 170 ? 3.987 -7.738 -3.729 1.00 97.75 170 MET A CA 1
ATOM 1300 C C . MET A 1 170 ? 3.494 -6.504 -4.477 1.00 97.75 170 MET A C 1
ATOM 1302 O O . MET A 1 170 ? 3.761 -6.366 -5.678 1.00 97.75 170 MET A O 1
ATOM 1306 N N . LEU A 1 171 ? 2.764 -5.637 -3.788 1.00 98.31 171 LEU A N 1
ATOM 1307 C CA . LEU A 1 171 ? 2.235 -4.388 -4.324 1.00 98.31 171 LEU A CA 1
ATOM 1308 C C . LEU A 1 171 ? 2.845 -3.237 -3.538 1.00 98.31 171 LEU A C 1
ATOM 1310 O O . LEU A 1 171 ? 2.808 -3.226 -2.315 1.00 98.31 171 LEU A O 1
ATOM 1314 N N . GLY A 1 172 ? 3.357 -2.231 -4.234 1.00 97.00 172 GLY A N 1
ATOM 1315 C CA . GLY A 1 172 ? 3.902 -1.069 -3.556 1.00 97.00 172 GLY A CA 1
ATOM 1316 C C . GLY A 1 172 ? 3.789 0.214 -4.342 1.00 97.00 172 GLY A C 1
ATOM 1317 O O . GLY A 1 172 ? 3.414 0.240 -5.519 1.00 97.00 172 GLY A O 1
ATOM 1318 N N . TYR A 1 173 ? 4.155 1.287 -3.659 1.00 96.94 173 TYR A N 1
ATOM 1319 C CA . TYR A 1 173 ? 4.278 2.616 -4.228 1.00 96.94 173 TYR A CA 1
ATOM 1320 C C . TYR A 1 173 ? 5.672 3.155 -3.971 1.00 96.94 173 TYR A C 1
ATOM 1322 O O . TYR A 1 173 ? 6.206 3.012 -2.875 1.00 96.94 173 TYR A O 1
ATOM 1330 N N . PHE A 1 174 ? 6.235 3.810 -4.978 1.00 96.31 174 PHE A N 1
ATOM 1331 C CA . PHE A 1 174 ? 7.368 4.696 -4.796 1.00 96.31 174 PHE A CA 1
ATOM 1332 C C . PHE A 1 174 ? 6.868 6.132 -4.656 1.00 96.31 174 PHE A C 1
ATOM 1334 O O . PHE A 1 174 ? 6.146 6.623 -5.530 1.00 96.31 174 PHE A O 1
ATOM 1341 N N . SER A 1 175 ? 7.304 6.817 -3.601 1.00 96.25 175 SER A N 1
ATOM 1342 C CA . SER A 1 175 ? 7.064 8.248 -3.405 1.00 96.25 175 SER A CA 1
ATOM 1343 C C . SER A 1 175 ? 8.382 9.024 -3.448 1.00 96.25 175 SER A C 1
ATOM 1345 O O . SER A 1 175 ? 9.333 8.645 -2.754 1.00 96.25 175 SER A O 1
ATOM 1347 N N . PRO A 1 176 ? 8.463 10.146 -4.189 1.00 95.12 176 PRO A N 1
ATOM 1348 C CA . PRO A 1 176 ? 9.651 10.991 -4.176 1.00 95.12 176 PRO A CA 1
ATOM 1349 C C . PRO A 1 176 ? 9.964 11.511 -2.770 1.00 95.12 176 PRO A C 1
ATOM 1351 O O . PRO A 1 176 ? 9.060 11.831 -1.999 1.00 95.12 176 PRO A O 1
ATOM 1354 N N . VAL A 1 177 ? 11.252 11.676 -2.460 1.00 93.19 177 VAL A N 1
ATOM 1355 C CA . VAL A 1 177 ? 11.729 12.067 -1.117 1.00 93.19 177 VAL A CA 1
ATOM 1356 C C . VAL A 1 177 ? 11.085 13.361 -0.607 1.00 93.19 177 VAL A C 1
ATOM 1358 O O . VAL A 1 177 ? 10.783 13.469 0.578 1.00 93.19 177 VAL A O 1
ATOM 1361 N N . MET A 1 178 ? 10.802 14.318 -1.497 1.00 95.00 178 MET A N 1
ATOM 1362 C CA . MET A 1 178 ? 10.157 15.589 -1.137 1.00 95.00 178 MET A CA 1
ATOM 1363 C C . MET A 1 178 ? 8.739 15.440 -0.556 1.00 95.00 178 MET A C 1
ATOM 1365 O O . MET A 1 178 ? 8.236 16.384 0.041 1.00 95.00 178 MET A O 1
ATOM 1369 N N . PHE A 1 179 ? 8.096 14.280 -0.727 1.00 96.44 179 PHE A N 1
ATOM 1370 C CA . PHE A 1 179 ? 6.766 13.982 -0.189 1.00 96.44 179 PHE A CA 1
ATOM 1371 C C . PHE A 1 179 ? 6.813 13.196 1.127 1.00 96.44 179 PHE A C 1
ATOM 1373 O O . PHE A 1 179 ? 5.772 12.724 1.588 1.00 96.44 179 PHE A O 1
ATOM 1380 N N . HIS A 1 180 ? 7.986 13.051 1.757 1.00 95.56 180 HIS A N 1
ATOM 1381 C CA . HIS A 1 180 ? 8.075 12.443 3.082 1.00 95.56 180 HIS A CA 1
ATOM 1382 C C . HIS A 1 180 ? 7.161 13.172 4.076 1.00 95.56 180 HIS A C 1
ATOM 1384 O O . HIS A 1 180 ? 7.147 14.400 4.145 1.00 95.56 180 HIS A O 1
ATOM 1390 N N . GLY A 1 181 ? 6.370 12.410 4.827 1.00 95.25 181 GLY A N 1
ATOM 1391 C CA . GLY A 1 181 ? 5.359 12.941 5.740 1.00 95.25 181 GLY A CA 1
ATOM 1392 C C . GLY A 1 181 ? 3.986 13.076 5.085 1.00 95.25 181 GLY A C 1
ATOM 1393 O O . GLY A 1 181 ? 3.001 12.660 5.685 1.00 95.25 181 GLY A O 1
ATOM 1394 N N . ALA A 1 182 ? 3.887 13.543 3.836 1.00 96.62 182 ALA A N 1
ATOM 1395 C CA . ALA A 1 182 ? 2.640 13.379 3.084 1.00 96.62 182 ALA A CA 1
ATOM 1396 C C . ALA A 1 182 ? 2.395 11.885 2.810 1.00 96.62 182 ALA A C 1
ATOM 1398 O O . ALA A 1 182 ? 1.330 11.362 3.128 1.00 96.62 182 ALA A O 1
ATOM 1399 N N . ALA A 1 183 ? 3.423 11.190 2.324 1.00 96.12 183 ALA A N 1
ATOM 1400 C CA . ALA A 1 183 ? 3.465 9.751 2.091 1.00 96.12 183 ALA A CA 1
ATOM 1401 C C . ALA A 1 183 ? 4.722 9.127 2.735 1.00 96.12 183 ALA A C 1
ATOM 1403 O O . ALA A 1 183 ? 5.533 9.810 3.374 1.00 96.12 183 ALA A O 1
ATOM 1404 N N . VAL A 1 184 ? 4.902 7.818 2.546 1.00 95.06 184 VAL A N 1
ATOM 1405 C CA . VAL A 1 184 ? 6.158 7.119 2.854 1.00 95.06 184 VAL A CA 1
ATOM 1406 C C . VAL A 1 184 ? 7.135 7.364 1.705 1.00 95.06 184 VAL A C 1
ATOM 1408 O O . VAL A 1 184 ? 6.876 6.959 0.576 1.00 95.06 184 VAL A O 1
ATOM 1411 N N . ALA A 1 185 ? 8.239 8.061 1.983 1.00 95.56 185 ALA A N 1
ATOM 1412 C CA . ALA A 1 185 ? 9.282 8.324 0.991 1.00 95.56 185 ALA A CA 1
ATOM 1413 C C . ALA A 1 185 ? 10.038 7.045 0.611 1.00 95.56 185 ALA A C 1
ATOM 1415 O O . ALA A 1 185 ? 10.343 6.228 1.477 1.00 95.56 185 ALA A O 1
ATOM 1416 N N . GLY A 1 186 ? 10.403 6.920 -0.665 1.00 95.81 186 GLY A N 1
ATOM 1417 C CA . GLY A 1 186 ? 10.952 5.678 -1.200 1.00 95.81 186 GLY A CA 1
ATOM 1418 C C . GLY A 1 186 ? 9.844 4.663 -1.463 1.00 95.81 186 GLY A C 1
ATOM 1419 O O . GLY A 1 186 ? 8.725 5.053 -1.794 1.00 95.81 186 GLY A O 1
ATOM 1420 N N . PHE A 1 187 ? 10.169 3.376 -1.358 1.00 96.50 187 PHE A N 1
ATOM 1421 C CA . PHE A 1 187 ? 9.186 2.314 -1.531 1.00 96.50 187 PHE A CA 1
ATOM 1422 C C . PHE A 1 187 ? 8.416 2.025 -0.243 1.00 96.50 187 PHE A C 1
ATOM 1424 O O . PHE A 1 187 ? 8.973 2.045 0.854 1.00 96.50 187 PHE A O 1
ATOM 1431 N N . HIS A 1 188 ? 7.130 1.743 -0.418 1.00 97.62 188 HIS A N 1
ATOM 1432 C CA . HIS A 1 188 ? 6.239 1.211 0.598 1.00 97.62 188 HIS A CA 1
ATOM 1433 C C . HIS A 1 188 ? 5.473 0.042 -0.014 1.00 97.62 188 HIS A C 1
ATOM 1435 O O . HIS A 1 188 ? 4.609 0.260 -0.868 1.00 97.62 188 HIS A O 1
ATOM 1441 N N . GLU A 1 189 ? 5.842 -1.179 0.370 1.00 97.81 189 GLU A N 1
ATOM 1442 C CA . GLU A 1 189 ? 5.299 -2.416 -0.189 1.00 97.81 189 GLU A CA 1
ATOM 1443 C C . GLU A 1 189 ? 4.545 -3.252 0.842 1.00 97.81 189 GLU A C 1
ATOM 1445 O O . GLU A 1 189 ? 4.966 -3.372 1.995 1.00 97.81 189 GLU A O 1
ATOM 1450 N N . HIS A 1 190 ? 3.444 -3.844 0.385 1.00 97.88 190 HIS A N 1
ATOM 1451 C CA . HIS A 1 190 ? 2.665 -4.864 1.076 1.00 97.88 190 HIS A CA 1
ATOM 1452 C C . HIS A 1 190 ? 2.748 -6.197 0.318 1.00 97.88 190 HIS A C 1
ATOM 1454 O O . HIS A 1 190 ? 2.851 -6.179 -0.937 1.00 97.88 190 HIS A O 1
#

pLDDT: mean 94.46, std 5.18, range [71.31, 98.81]

Sequence (190 aa):
MTQSLAKNIKPIHEHGANVLYQHGTLALLVPGLLEGTTTIGELLKHGDTGIGTGEGLDGELIILDGVAYKVGQSGVAERVPDDFTMPFANSHRAAFQYQCEREDIGLEELNKKIVEANGRANTFFSVVVRGTFSFIKTRAVIKQQAPYPTLVEVADRQAVFLRHDVKGTMLGYFSPVMFHGAAVAGFHEH

Foldseek 3Di:
DDDFPLVVDDDDPPPQQQDKDKAAWLLCQQQFPQAFPAWLLVQLVAAQFWWFAFRQLAWIWTGHRNWIWGQHLVRDTDTDDRRTGGRIMMHGHDDDDDTDDDDPDDPVVVLVCVCVSNVCLADKDKDKDWDWDQKDKDKIFHGDDPVRHGVVVRVPRIRIDIDGGDGDMKIWMADHPVCVRRYPHGIDID

Radius of gyration: 16.5 Å; chains: 1; bounding box: 36×36×47 Å

Secondary structure (DSSP, 8-state):
-----GGG-----GGGTT--EEES-HHHHTTT--S--EEHHHHTTT-SEEEEEETTTEEEEEEETTEEEEE-TT--EEEPPTT-EESEEEEE---PPP-----S--HHHHHHHHHHHHT-TTS-EEEEEEEEEEEEEEEEEPPP-SSPPPHHHHTTSEEEEEEEEEEEEEEEEEE-GGGBTTB-SEEEE-